Protein AF-A0A329YCT7-F1 (afdb_monomer_lite)

Sequence (219 aa):
MAATHRERHAALVQQQQDLADRRDALIAEHASALINGKAFDKQQQISDINHEIEALDLAITALDGQATKEENRARASLQADSLQRKIDEIVADEESYFEDVAQAEDLLLAFVEKLKGAHAKADRLRQVFAEVPGVTSNAMGLLPEFDNGNISARLSQKMGLLFSRIIARGSYGIFRWADEHDRDVDFAAEERQALAGITRHAVKLISERISALRAQAAA

Secondary structure (DSSP, 8-state):
-PPPHHHHHHHHHHHHHHHHHHHHHHHHHHHHHHHTT-----HHHHHHHHHHHHHHHHHHHHHHHHHHHHHHHHHHHHHHHHHHHHHHHHHHHHHHHHHHHHHHHHHHHHHHHHHHHHHHHHHHHHHHHHTSTT-TTTSGGGSPP-SHHHHHHHHHHHHHHHHTTT-SS-PPP--PPPPGGGS---HHHHHHHHHHHHHHHHHHHHHHHHHHHHHHHH-

Organism: Rhizobium tropici (NCBI:txid398)

Structure (mmCIF, N/CA/C/O backbone):
data_AF-A0A329YCT7-F1
#
_entry.id   AF-A0A329YCT7-F1
#
loop_
_atom_site.group_PDB
_atom_site.id
_atom_site.type_symbol
_atom_site.label_atom_id
_atom_site.label_alt_id
_atom_site.label_comp_id
_atom_site.label_asym_id
_atom_site.label_entity_id
_atom_site.label_seq_id
_atom_site.pdbx_PDB_ins_code
_atom_site.Cartn_x
_atom_site.Cartn_y
_atom_site.Cartn_z
_atom_site.occupancy
_atom_site.B_iso_or_equiv
_atom_site.auth_seq_id
_atom_site.auth_comp_id
_atom_site.auth_asym_id
_atom_site.auth_atom_id
_atom_site.pdbx_PDB_model_num
ATOM 1 N N . MET A 1 1 ? -33.245 -16.446 17.387 1.00 44.22 1 MET A N 1
ATOM 2 C CA . MET A 1 1 ? -32.469 -15.266 16.950 1.00 44.22 1 MET A CA 1
ATOM 3 C C . MET A 1 1 ? -31.843 -14.671 18.199 1.00 44.22 1 MET A C 1
ATOM 5 O O . MET A 1 1 ? -32.576 -14.455 19.153 1.00 44.22 1 MET A O 1
ATOM 9 N N . ALA A 1 2 ? -30.518 -14.542 18.261 1.00 49.53 2 ALA A N 1
ATOM 10 C CA . ALA A 1 2 ? -29.855 -13.963 19.430 1.00 49.53 2 ALA A CA 1
ATOM 11 C C . ALA A 1 2 ? -30.014 -12.436 19.392 1.00 49.53 2 ALA A C 1
ATOM 13 O O . ALA A 1 2 ? -29.760 -11.844 18.346 1.00 49.53 2 ALA A O 1
ATOM 14 N N . ALA A 1 3 ? -30.428 -11.823 20.504 1.00 63.09 3 ALA A N 1
ATOM 15 C CA . ALA A 1 3 ? -30.573 -10.372 20.617 1.00 63.09 3 ALA A CA 1
ATOM 16 C C . ALA A 1 3 ? -29.263 -9.658 20.238 1.00 63.09 3 ALA A C 1
ATOM 18 O O . ALA A 1 3 ? -28.174 -10.153 20.571 1.00 63.09 3 ALA A O 1
ATOM 19 N N . THR A 1 4 ? -29.356 -8.527 19.539 1.00 80.00 4 THR A N 1
ATOM 20 C CA . THR A 1 4 ? -28.190 -7.714 19.155 1.00 80.00 4 THR A CA 1
ATOM 21 C C . THR A 1 4 ? -27.487 -7.146 20.399 1.00 80.00 4 THR A C 1
ATOM 23 O O . THR A 1 4 ? -28.074 -7.088 21.478 1.00 80.00 4 THR A O 1
ATOM 26 N N . HIS A 1 5 ? -26.210 -6.749 20.296 1.00 80.94 5 HIS A N 1
ATOM 27 C CA . HIS A 1 5 ? -25.459 -6.192 21.442 1.00 80.94 5 HIS A CA 1
ATOM 28 C C . HIS A 1 5 ? -26.195 -5.006 22.089 1.00 80.94 5 HIS A C 1
ATOM 30 O O . HIS A 1 5 ? -26.379 -4.991 23.304 1.00 80.94 5 HIS A O 1
ATOM 36 N N . ARG A 1 6 ? -26.743 -4.100 21.266 1.00 80.44 6 ARG A N 1
ATOM 37 C CA . ARG A 1 6 ? -27.582 -2.979 21.720 1.00 80.44 6 ARG A CA 1
ATOM 38 C C . ARG A 1 6 ? -28.850 -3.425 22.440 1.00 80.44 6 ARG A C 1
ATOM 40 O O . ARG A 1 6 ? -29.200 -2.827 23.447 1.00 80.44 6 ARG A O 1
ATOM 47 N N . GLU A 1 7 ? -29.529 -4.457 21.946 1.00 85.50 7 GLU A N 1
ATOM 48 C CA . GLU A 1 7 ? -30.730 -4.994 22.601 1.00 85.50 7 GLU A CA 1
ATOM 49 C C . GLU A 1 7 ? -30.404 -5.607 23.967 1.00 85.50 7 GLU A C 1
ATOM 51 O O . GLU A 1 7 ? -31.167 -5.430 24.910 1.00 85.50 7 GLU A O 1
ATOM 56 N N . ARG A 1 8 ? -29.258 -6.289 24.100 1.00 86.88 8 ARG A N 1
ATOM 57 C CA . ARG A 1 8 ? -28.815 -6.846 25.389 1.00 86.88 8 ARG A CA 1
ATOM 58 C C . ARG A 1 8 ? -28.386 -5.761 26.369 1.00 86.88 8 ARG A C 1
ATOM 60 O O . ARG A 1 8 ? -28.744 -5.849 27.535 1.00 86.88 8 ARG A O 1
ATOM 67 N N . HIS A 1 9 ? -27.657 -4.746 25.906 1.00 89.50 9 HIS A N 1
ATOM 68 C CA . HIS A 1 9 ? -27.264 -3.603 26.735 1.00 89.50 9 HIS A CA 1
ATOM 69 C C . HIS A 1 9 ? -28.491 -2.840 27.242 1.00 89.50 9 HIS A C 1
ATOM 71 O O . HIS A 1 9 ? -28.646 -2.666 28.446 1.00 89.50 9 HIS A O 1
ATOM 77 N N . ALA A 1 10 ? -29.425 -2.512 26.345 1.00 89.75 10 ALA A N 1
ATOM 78 C CA . ALA A 1 10 ? -30.678 -1.855 26.706 1.00 89.75 10 ALA A CA 1
ATOM 79 C C . ALA A 1 10 ? -31.510 -2.690 27.694 1.00 89.75 10 ALA A C 1
ATOM 81 O O . ALA A 1 10 ? -32.075 -2.134 28.630 1.00 89.75 10 ALA A O 1
ATOM 82 N N . ALA A 1 11 ? -31.555 -4.016 27.526 1.00 91.50 11 ALA A N 1
ATOM 83 C CA . ALA A 1 11 ? -32.248 -4.900 28.460 1.00 91.50 11 ALA A CA 1
ATOM 84 C C . ALA A 1 11 ? -31.602 -4.914 29.858 1.00 91.50 11 ALA A C 1
ATOM 86 O O . ALA A 1 11 ? -32.325 -4.874 30.849 1.00 91.50 11 ALA A O 1
ATOM 87 N N . LEU A 1 12 ? -30.266 -4.936 29.951 1.00 91.69 12 LEU A N 1
ATOM 88 C CA . LEU A 1 12 ? -29.553 -4.896 31.236 1.00 91.69 12 LEU A CA 1
ATOM 89 C C . LEU A 1 12 ? -29.721 -3.546 31.946 1.00 91.69 12 LEU A C 1
ATOM 91 O O . LEU A 1 12 ? -29.952 -3.522 33.152 1.00 91.69 12 LEU A O 1
ATOM 95 N N . VAL A 1 13 ? -29.660 -2.437 31.202 1.00 92.12 13 VAL A N 1
ATOM 96 C CA . VAL A 1 13 ? -29.905 -1.088 31.739 1.00 92.12 13 VAL A CA 1
ATOM 97 C C . VAL A 1 13 ? -31.346 -0.953 32.230 1.00 92.12 13 VAL A C 1
ATOM 99 O O . VAL A 1 13 ? -31.571 -0.461 33.333 1.00 92.12 13 VAL A O 1
ATOM 102 N N . GLN A 1 14 ? -32.319 -1.451 31.460 1.00 93.94 14 GLN A N 1
ATOM 103 C CA . GLN A 1 14 ? -33.720 -1.445 31.878 1.00 93.94 14 GLN A CA 1
ATOM 104 C C . GLN A 1 14 ? -33.924 -2.276 33.151 1.00 93.94 14 GLN A C 1
ATOM 106 O O . GLN A 1 14 ? -34.562 -1.811 34.088 1.00 93.94 14 GLN A O 1
ATOM 111 N N . GLN A 1 15 ? -33.334 -3.472 33.223 1.00 93.25 15 GLN A N 1
ATOM 112 C CA . GLN A 1 15 ? -33.412 -4.324 34.410 1.00 93.25 15 GLN A CA 1
ATOM 113 C C . GLN A 1 15 ? -32.788 -3.651 35.643 1.00 93.25 15 GLN A C 1
ATOM 115 O O . GLN A 1 15 ? -33.316 -3.770 36.748 1.00 93.25 15 GLN A O 1
ATOM 120 N N . GLN A 1 16 ? -31.688 -2.919 35.463 1.00 93.50 16 GLN A N 1
ATOM 121 C CA . GLN A 1 16 ? -31.068 -2.140 36.529 1.00 93.50 16 GLN A CA 1
ATOM 122 C C . GLN A 1 16 ? -31.970 -0.991 37.000 1.00 93.50 16 GLN A C 1
ATOM 124 O O . GLN A 1 16 ? -32.099 -0.780 38.206 1.00 93.50 16 GLN A O 1
ATOM 129 N N . GLN A 1 17 ? -32.611 -0.270 36.075 1.00 94.06 17 GLN A N 1
ATOM 130 C CA . GLN A 1 17 ? -33.567 0.792 36.403 1.00 94.06 17 GLN A CA 1
ATOM 131 C C . GLN A 1 17 ? -34.782 0.252 37.157 1.00 94.06 17 GLN A C 1
ATOM 133 O O . GLN A 1 17 ? -35.122 0.791 38.207 1.00 94.06 17 GLN A O 1
ATOM 138 N N . ASP A 1 18 ? -35.358 -0.863 36.708 1.00 95.12 18 ASP A N 1
ATOM 139 C CA . ASP A 1 18 ? -36.493 -1.498 37.383 1.00 95.12 18 ASP A CA 1
ATOM 140 C C . ASP A 1 18 ? -36.133 -1.924 38.826 1.00 95.12 18 ASP A C 1
ATOM 142 O O . ASP A 1 18 ? -36.941 -1.788 39.752 1.00 95.12 18 ASP A O 1
ATOM 146 N N . LEU A 1 19 ? -34.907 -2.419 39.047 1.00 94.06 19 LEU A N 1
ATOM 147 C CA . LEU A 1 19 ? -34.397 -2.755 40.381 1.00 94.06 19 LEU A CA 1
ATOM 148 C C . LEU A 1 19 ? -34.130 -1.513 41.241 1.00 94.06 19 LEU A C 1
ATOM 150 O O . LEU A 1 19 ? -34.445 -1.524 42.433 1.00 94.06 19 LEU A O 1
ATOM 154 N N . ALA A 1 20 ? -33.593 -0.439 40.659 1.00 93.69 20 ALA A N 1
ATOM 155 C CA . ALA A 1 20 ? -33.362 0.822 41.359 1.00 93.69 20 ALA A CA 1
ATOM 156 C C . ALA A 1 20 ? -34.683 1.461 41.816 1.00 93.69 20 ALA A C 1
ATOM 158 O O . ALA A 1 20 ? -34.820 1.803 42.992 1.00 93.69 20 ALA A O 1
ATOM 159 N N . ASP A 1 21 ? -35.686 1.509 40.938 1.00 95.19 21 ASP A N 1
ATOM 160 C CA . ASP A 1 21 ? -37.028 2.001 41.258 1.00 95.19 21 ASP A CA 1
ATOM 161 C C . ASP A 1 21 ? -37.658 1.180 42.393 1.00 95.19 21 ASP A C 1
ATOM 163 O O . ASP A 1 21 ? -38.252 1.717 43.335 1.00 95.19 21 ASP A O 1
ATOM 167 N N . ARG A 1 22 ? -37.481 -0.147 42.356 1.00 94.12 22 ARG A N 1
ATOM 168 C CA . ARG A 1 22 ? -37.982 -1.050 43.398 1.00 94.12 22 ARG A CA 1
ATOM 169 C C . ARG A 1 22 ? -37.260 -0.881 44.734 1.00 94.12 22 ARG A C 1
ATOM 171 O O . ARG A 1 22 ? -37.907 -0.943 45.781 1.00 94.12 22 ARG A O 1
ATOM 178 N N . ARG A 1 23 ? -35.946 -0.649 44.719 1.00 94.88 23 ARG A N 1
ATOM 179 C CA . ARG A 1 23 ? -35.165 -0.313 45.916 1.00 94.88 23 ARG A CA 1
ATOM 180 C C . ARG A 1 23 ? -35.655 0.992 46.530 1.00 94.88 23 ARG A C 1
ATOM 182 O O . ARG A 1 23 ? -35.884 1.046 47.735 1.00 94.88 23 ARG A O 1
ATOM 189 N N . ASP A 1 24 ? -35.837 2.024 45.716 1.00 93.88 24 ASP A N 1
ATOM 190 C CA . ASP A 1 24 ? -36.232 3.351 46.184 1.00 93.88 24 ASP A CA 1
ATOM 191 C C . ASP A 1 24 ? -37.652 3.328 46.774 1.00 93.88 24 ASP A C 1
ATOM 193 O O . ASP A 1 24 ? -37.899 3.929 47.824 1.00 93.88 24 ASP A O 1
ATOM 197 N N . ALA A 1 25 ? -38.556 2.530 46.194 1.00 94.12 25 ALA A N 1
ATOM 198 C CA . ALA A 1 25 ? -39.863 2.245 46.784 1.00 94.12 25 ALA A CA 1
ATOM 199 C C . ALA A 1 25 ? -39.753 1.562 48.163 1.00 94.12 25 ALA A C 1
ATOM 201 O O . ALA A 1 25 ? -40.423 1.978 49.110 1.00 94.12 25 ALA A O 1
ATOM 202 N N . LEU A 1 26 ? -38.878 0.559 48.320 1.00 92.50 26 LEU A N 1
ATOM 203 C CA . LEU A 1 26 ? -38.645 -0.109 49.611 1.00 92.50 26 LEU A CA 1
ATOM 204 C C . LEU A 1 26 ? -38.008 0.821 50.655 1.00 92.50 26 LEU A C 1
ATOM 206 O O . LEU A 1 26 ? -38.347 0.741 51.836 1.00 92.50 26 LEU A O 1
ATOM 210 N N . ILE A 1 27 ? -37.120 1.726 50.239 1.00 91.44 27 ILE A N 1
ATOM 211 C CA . ILE A 1 27 ? -36.535 2.751 51.115 1.00 91.44 27 ILE A CA 1
ATOM 212 C C . ILE A 1 27 ? -37.621 3.726 51.591 1.00 91.44 27 ILE A C 1
ATOM 214 O O . ILE A 1 27 ? -37.666 4.065 52.777 1.00 91.44 27 ILE A O 1
ATOM 218 N N . ALA A 1 28 ? -38.529 4.141 50.704 1.00 92.00 28 ALA A N 1
ATOM 219 C CA . ALA A 1 28 ? -39.667 4.981 51.068 1.00 92.00 28 ALA A CA 1
ATOM 220 C C . ALA A 1 28 ? -40.633 4.261 52.031 1.00 92.00 28 ALA A C 1
ATOM 222 O O . ALA A 1 28 ? -41.089 4.863 53.009 1.00 92.00 28 ALA A O 1
ATOM 223 N N . GLU A 1 29 ? -40.902 2.966 51.814 1.00 91.38 29 GLU A N 1
ATOM 224 C CA . GLU A 1 29 ? -41.668 2.126 52.747 1.00 91.38 29 GLU A CA 1
ATOM 225 C C . GLU A 1 29 ? -40.995 2.047 54.125 1.00 91.38 29 GLU A C 1
ATOM 227 O O . GLU A 1 29 ? -41.665 2.225 55.145 1.00 91.38 29 GLU A O 1
ATOM 232 N N . HIS A 1 30 ? -39.675 1.841 54.172 1.00 90.81 30 HIS A N 1
ATOM 233 C CA . HIS A 1 30 ? -38.905 1.802 55.416 1.00 90.81 30 HIS A CA 1
ATOM 234 C C . HIS A 1 30 ? -38.976 3.132 56.179 1.00 90.81 30 HIS A C 1
ATOM 236 O O . HIS A 1 30 ? -39.251 3.146 57.380 1.00 90.81 30 HIS A O 1
ATOM 242 N N . ALA A 1 31 ? -38.806 4.261 55.482 1.00 90.19 31 ALA A N 1
ATOM 243 C CA . ALA A 1 31 ? -38.941 5.591 56.071 1.00 90.19 31 ALA A CA 1
ATOM 244 C C . ALA A 1 31 ? -40.353 5.824 56.641 1.00 90.19 31 ALA A C 1
ATOM 246 O O . ALA A 1 31 ? -40.504 6.334 57.752 1.00 90.19 31 ALA A O 1
ATOM 247 N N . SER A 1 32 ? -41.394 5.394 55.922 1.00 91.19 32 SER A N 1
ATOM 248 C CA . SER A 1 32 ? -42.778 5.476 56.401 1.00 91.19 32 SER A CA 1
ATOM 249 C C . SER A 1 32 ? -43.031 4.584 57.622 1.00 91.19 32 SER A C 1
ATOM 251 O O . SER A 1 32 ? -43.706 5.002 58.566 1.00 91.19 32 SER A O 1
ATOM 253 N N . ALA A 1 33 ? -42.477 3.368 57.648 1.00 88.62 33 ALA A N 1
ATOM 254 C CA . ALA A 1 33 ? -42.581 2.463 58.791 1.00 88.62 33 ALA A CA 1
ATOM 255 C C . ALA A 1 33 ? -41.932 3.064 60.048 1.00 88.62 33 ALA A C 1
ATOM 257 O O . ALA A 1 33 ? -42.552 3.048 61.113 1.00 88.62 33 ALA A O 1
ATOM 258 N N . LEU A 1 34 ? -40.753 3.684 59.903 1.00 88.69 34 LEU A N 1
ATOM 259 C CA . LEU A 1 34 ? -40.054 4.394 60.978 1.00 88.69 34 LEU A CA 1
ATOM 260 C C . LEU A 1 34 ? -40.876 5.561 61.542 1.00 88.69 34 LEU A C 1
ATOM 262 O O . LEU A 1 34 ? -41.034 5.658 62.757 1.00 88.69 34 LEU A O 1
ATOM 266 N N . ILE A 1 35 ? -41.446 6.410 60.678 1.00 90.94 35 ILE A N 1
ATOM 267 C CA . ILE A 1 35 ? -42.293 7.544 61.100 1.00 90.94 35 ILE A CA 1
ATOM 268 C C . ILE A 1 35 ? -43.528 7.054 61.869 1.00 90.94 35 ILE A C 1
ATOM 270 O O . ILE A 1 35 ? -43.930 7.659 62.860 1.00 90.94 35 ILE A O 1
ATOM 274 N N . ASN A 1 36 ? -44.120 5.940 61.432 1.00 88.75 36 ASN A N 1
ATOM 275 C CA . ASN A 1 36 ? -45.330 5.372 62.025 1.00 88.75 36 ASN A CA 1
ATOM 276 C C . ASN A 1 36 ? -45.062 4.435 63.222 1.00 88.75 36 ASN A C 1
ATOM 278 O O . ASN A 1 36 ? -46.008 3.836 63.737 1.00 88.75 36 ASN A O 1
ATOM 282 N N . GLY A 1 37 ? -43.802 4.262 63.644 1.00 84.31 37 GLY A N 1
ATOM 283 C CA . GLY A 1 37 ? -43.417 3.378 64.753 1.00 84.31 37 GLY A CA 1
ATOM 284 C C . GLY A 1 37 ? -43.660 1.885 64.493 1.00 84.31 37 GLY A C 1
ATOM 285 O O . GLY A 1 37 ? -43.849 1.119 65.437 1.00 84.31 37 GLY A O 1
ATOM 286 N N . LYS A 1 38 ? -43.700 1.463 63.224 1.00 89.50 38 LYS A N 1
ATOM 287 C CA . LYS A 1 38 ? -43.909 0.066 62.813 1.00 89.50 38 LYS A CA 1
ATOM 288 C C . LYS A 1 38 ? -42.574 -0.618 62.512 1.00 89.50 38 LYS A C 1
ATOM 290 O O . LYS A 1 38 ? -41.636 0.017 62.042 1.00 89.50 38 LYS A O 1
ATOM 295 N N . ALA A 1 39 ? -42.505 -1.928 62.748 1.00 83.31 39 ALA A N 1
ATOM 296 C CA . ALA A 1 39 ? -41.3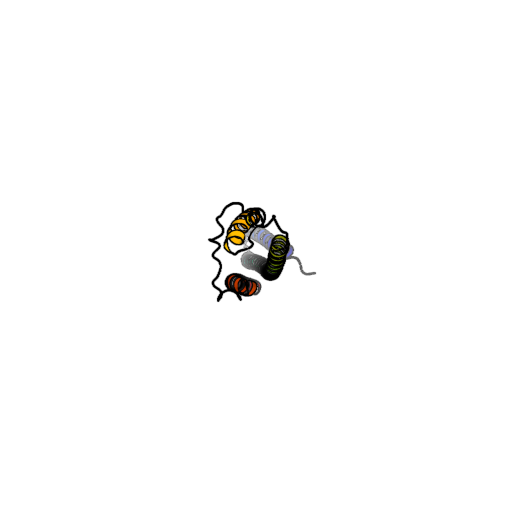61 -2.741 62.339 1.00 83.31 39 ALA A CA 1
ATOM 297 C C . ALA A 1 39 ? -41.304 -2.880 60.805 1.00 83.31 39 ALA A C 1
ATOM 299 O O . ALA A 1 39 ? -42.345 -2.966 60.153 1.00 83.31 39 ALA A O 1
ATOM 300 N N . PHE A 1 40 ? -40.092 -2.924 60.249 1.00 91.25 40 PHE A N 1
ATOM 301 C CA . PHE A 1 40 ? -39.826 -3.146 58.827 1.00 91.25 40 PHE A CA 1
ATOM 302 C C . PHE A 1 40 ? -39.048 -4.453 58.651 1.00 91.25 40 PHE A C 1
ATOM 304 O O . PHE A 1 40 ? -37.969 -4.615 59.216 1.00 91.25 40 PHE A O 1
ATOM 311 N N . ASP A 1 41 ? -39.601 -5.393 57.889 1.00 89.06 41 ASP A N 1
ATOM 312 C CA . ASP A 1 41 ? -39.103 -6.767 57.732 1.00 89.06 41 ASP A CA 1
ATOM 313 C C . ASP A 1 41 ? -38.426 -7.029 56.373 1.00 89.06 41 ASP A C 1
ATOM 315 O O . ASP A 1 41 ? -37.813 -8.076 56.174 1.00 89.06 41 ASP A O 1
ATOM 319 N N . LYS A 1 42 ? -38.465 -6.063 55.447 1.00 91.00 42 LYS A N 1
ATOM 320 C CA . LYS A 1 42 ? -37.910 -6.194 54.086 1.00 91.00 42 LYS A CA 1
ATOM 321 C C . LYS A 1 42 ? -36.475 -5.677 53.937 1.00 91.00 42 LYS A C 1
ATOM 323 O O . LYS A 1 42 ? -36.006 -5.497 52.816 1.00 91.00 42 LYS A O 1
ATOM 328 N N . GLN A 1 43 ? -35.746 -5.458 55.033 1.00 89.31 43 GLN A N 1
ATOM 329 C CA . GLN A 1 43 ? -34.367 -4.948 54.983 1.00 89.31 43 GLN A CA 1
ATOM 330 C C . GLN A 1 43 ? -33.438 -5.849 54.152 1.00 89.31 43 GLN A C 1
ATOM 332 O O . GLN A 1 43 ? -32.605 -5.346 53.400 1.00 89.31 43 GLN A O 1
ATOM 337 N N . GLN A 1 44 ? -33.627 -7.170 54.233 1.00 91.50 44 GLN A N 1
ATOM 338 C CA . GLN A 1 44 ? -32.868 -8.124 53.425 1.00 91.50 44 GLN A CA 1
ATOM 339 C C . GLN A 1 44 ? -33.113 -7.925 51.922 1.00 91.50 44 GLN A C 1
ATOM 341 O O . GLN A 1 44 ? -32.164 -7.951 51.153 1.00 91.50 44 GLN A O 1
ATOM 346 N N . GLN A 1 45 ? -34.349 -7.612 51.511 1.00 91.62 45 GLN A N 1
ATOM 347 C CA . GLN A 1 45 ? -34.683 -7.375 50.101 1.00 91.62 45 GLN A CA 1
ATOM 348 C C . GLN A 1 45 ? -33.946 -6.151 49.539 1.00 91.62 45 GLN A C 1
ATOM 350 O O . GLN A 1 45 ? -33.514 -6.180 48.394 1.00 91.62 45 GLN A O 1
ATOM 355 N N . ILE A 1 46 ? -33.757 -5.092 50.339 1.00 89.75 46 ILE A N 1
ATOM 356 C CA . ILE A 1 46 ? -32.951 -3.925 49.934 1.00 89.75 46 ILE A CA 1
ATOM 357 C C . ILE A 1 46 ? -31.488 -4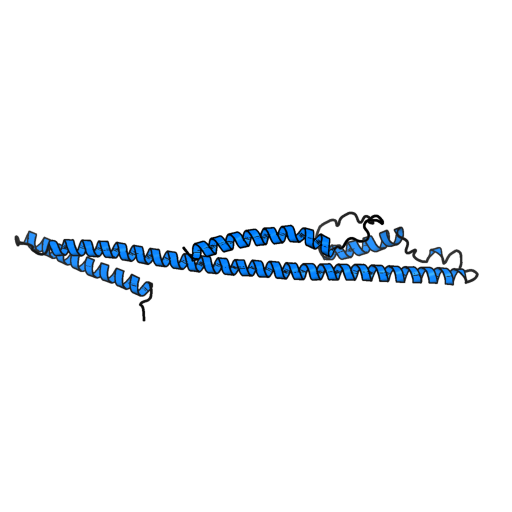.337 49.715 1.00 89.75 46 ILE A C 1
ATOM 359 O O . ILE A 1 46 ? -30.871 -3.914 48.739 1.00 89.75 46 ILE A O 1
ATOM 363 N N . SER A 1 47 ? -30.938 -5.166 50.608 1.00 91.88 47 SER A N 1
ATOM 364 C CA . SER A 1 47 ? -29.568 -5.679 50.480 1.00 91.88 47 SER A CA 1
ATOM 365 C C . SER A 1 47 ? -29.395 -6.556 49.239 1.00 91.88 47 SER A C 1
ATOM 367 O O . SER A 1 47 ? -28.425 -6.382 48.507 1.00 91.88 47 SER A O 1
ATOM 369 N N . ASP A 1 48 ? -30.339 -7.462 48.984 1.00 93.25 48 ASP A N 1
ATOM 370 C CA . ASP A 1 48 ? -30.308 -8.365 47.832 1.00 93.25 48 ASP A CA 1
ATOM 371 C C . ASP A 1 48 ? -30.400 -7.576 46.513 1.00 93.25 48 ASP A C 1
ATOM 373 O O . ASP A 1 48 ? -29.616 -7.815 45.597 1.00 93.25 48 ASP A O 1
ATOM 377 N N . ILE A 1 49 ? -31.278 -6.564 46.447 1.00 93.69 49 ILE A N 1
ATOM 378 C CA . ILE A 1 49 ? -31.395 -5.677 45.278 1.00 93.69 49 ILE A CA 1
ATOM 379 C C . ILE A 1 49 ? -30.102 -4.885 45.047 1.00 93.69 49 ILE A C 1
ATOM 381 O O . ILE A 1 49 ? -29.679 -4.735 43.904 1.00 93.69 49 ILE A O 1
ATOM 385 N N . ASN A 1 50 ? -29.447 -4.389 46.102 1.00 92.19 50 ASN A N 1
ATOM 386 C CA . ASN A 1 50 ? -28.167 -3.692 45.945 1.00 92.19 50 ASN A CA 1
ATOM 387 C C . ASN A 1 50 ? -27.094 -4.610 45.342 1.00 92.19 50 ASN A C 1
ATOM 389 O O . ASN A 1 50 ? -26.389 -4.189 44.429 1.00 92.19 50 ASN A O 1
ATOM 393 N N . HIS A 1 51 ? -27.009 -5.865 45.790 1.00 94.50 51 HIS A N 1
ATOM 394 C CA . HIS A 1 51 ? -26.084 -6.835 45.202 1.00 94.50 51 HIS A CA 1
ATOM 395 C C . HIS A 1 51 ? -26.430 -7.183 43.749 1.00 94.50 51 HIS A C 1
ATOM 397 O O . HIS A 1 51 ? -25.525 -7.344 42.931 1.00 94.50 51 HIS A O 1
ATOM 403 N N . GLU A 1 52 ? -27.714 -7.273 43.395 1.00 93.88 52 GLU A N 1
ATOM 404 C CA . GLU A 1 52 ? -28.124 -7.465 41.999 1.00 93.88 52 GLU A CA 1
ATOM 405 C C . GLU A 1 52 ? -27.775 -6.260 41.118 1.00 93.88 52 GLU A C 1
ATOM 407 O O . GLU A 1 52 ? -27.294 -6.451 40.002 1.00 93.88 52 GLU A O 1
ATOM 412 N N . ILE A 1 53 ? -27.951 -5.029 41.611 1.00 92.75 53 ILE A N 1
ATOM 413 C CA . ILE A 1 53 ? -27.545 -3.810 40.895 1.00 92.75 53 ILE A CA 1
ATOM 414 C C . ILE A 1 53 ? -26.027 -3.802 40.668 1.00 92.75 53 ILE A C 1
ATOM 416 O O . ILE A 1 53 ? -25.594 -3.575 39.541 1.00 92.75 53 ILE A O 1
ATOM 420 N N . GLU A 1 54 ? -25.226 -4.122 41.690 1.00 93.06 54 GLU A N 1
ATOM 421 C CA . GLU A 1 54 ? -23.762 -4.234 41.566 1.00 93.06 54 GLU A CA 1
ATOM 422 C C . GLU A 1 54 ? -23.352 -5.311 40.546 1.00 93.06 54 GLU A C 1
ATOM 424 O O . GLU A 1 54 ? -22.440 -5.111 39.739 1.00 93.06 54 GLU A O 1
ATOM 429 N N . ALA A 1 55 ? -24.035 -6.459 40.545 1.00 93.44 55 ALA A N 1
ATOM 430 C CA . ALA A 1 55 ? -23.791 -7.519 39.572 1.00 93.44 55 ALA A CA 1
ATOM 431 C C . ALA A 1 55 ? -24.153 -7.082 38.141 1.00 93.44 55 ALA A C 1
ATOM 433 O O . ALA A 1 55 ? -23.428 -7.409 37.196 1.00 93.44 55 ALA A O 1
ATOM 434 N N . LEU A 1 56 ? -25.242 -6.325 37.972 1.00 92.62 56 LEU A N 1
ATOM 435 C CA . LEU A 1 56 ? -25.643 -5.757 36.684 1.00 92.62 56 LEU A CA 1
ATOM 436 C C . LEU A 1 56 ? -24.659 -4.693 36.194 1.00 92.62 56 LEU A C 1
ATOM 438 O O . LEU A 1 56 ? -24.313 -4.717 35.016 1.00 92.62 56 LEU A O 1
ATOM 442 N N . ASP A 1 57 ? -24.134 -3.832 37.069 1.00 92.25 57 ASP A N 1
ATOM 443 C CA . ASP A 1 57 ? -23.090 -2.858 36.717 1.00 92.25 57 ASP A CA 1
ATOM 444 C C . ASP A 1 57 ? -21.839 -3.544 36.153 1.00 92.25 57 ASP A C 1
ATOM 446 O O . ASP A 1 57 ? -21.295 -3.148 35.113 1.00 92.25 57 ASP A O 1
ATOM 450 N N . LEU A 1 58 ? -21.399 -4.624 36.807 1.00 92.69 58 LEU A N 1
ATOM 451 C CA . LEU A 1 58 ? -20.277 -5.435 36.336 1.00 92.69 58 LEU A CA 1
ATOM 452 C C . LEU A 1 58 ? -20.589 -6.104 34.991 1.00 92.69 58 LEU A C 1
ATOM 454 O O . LEU A 1 58 ? -19.728 -6.131 34.109 1.00 92.69 58 LEU A O 1
ATOM 458 N N . ALA A 1 59 ? -21.809 -6.616 34.811 1.00 90.31 59 ALA A N 1
ATOM 459 C CA . ALA A 1 59 ? -22.238 -7.246 33.566 1.00 90.31 59 ALA A CA 1
ATOM 460 C C . ALA A 1 59 ? -22.310 -6.247 32.400 1.00 90.31 59 ALA A C 1
ATOM 462 O O . ALA A 1 59 ? -21.826 -6.556 31.311 1.00 90.31 59 ALA A O 1
ATOM 463 N N . ILE A 1 60 ? -22.851 -5.046 32.627 1.00 89.88 60 ILE A N 1
ATOM 464 C CA . ILE A 1 60 ? -22.907 -3.956 31.642 1.00 89.88 60 ILE A CA 1
ATOM 465 C C . ILE A 1 60 ? -21.485 -3.539 31.253 1.00 89.88 60 ILE A C 1
ATOM 467 O O . ILE A 1 60 ? -21.145 -3.532 30.070 1.00 89.88 60 ILE A O 1
ATOM 471 N N . THR A 1 61 ? -20.615 -3.303 32.240 1.00 91.12 61 THR A N 1
ATOM 472 C CA . THR A 1 61 ? -19.210 -2.934 32.002 1.00 91.12 61 THR A CA 1
ATOM 473 C C . THR A 1 61 ? -18.463 -4.011 31.211 1.00 91.12 61 THR A C 1
ATOM 475 O O . THR A 1 61 ? -17.710 -3.709 30.281 1.00 91.12 61 THR A O 1
ATOM 478 N N . ALA A 1 62 ? -18.672 -5.286 31.549 1.00 88.50 62 ALA A N 1
ATOM 479 C CA . ALA A 1 62 ? -18.068 -6.403 30.831 1.00 88.50 62 ALA A CA 1
ATOM 480 C C . ALA A 1 62 ? -18.579 -6.499 29.384 1.00 88.50 62 ALA A C 1
ATOM 482 O O . ALA A 1 62 ? -17.786 -6.730 28.467 1.00 88.50 62 ALA A O 1
ATOM 483 N N . LEU A 1 63 ? -19.881 -6.285 29.171 1.00 89.69 63 LEU A N 1
ATOM 484 C CA . LEU A 1 63 ? -20.517 -6.318 27.856 1.00 89.69 63 LEU A CA 1
ATOM 485 C C . LEU A 1 63 ? -20.015 -5.182 26.947 1.00 89.69 63 LEU A C 1
ATOM 487 O O . LEU A 1 63 ? -19.730 -5.418 25.769 1.00 89.69 63 LEU A O 1
ATOM 491 N N . ASP A 1 64 ? -19.853 -3.973 27.484 1.00 87.19 64 ASP A N 1
ATOM 492 C CA . ASP A 1 64 ? -19.291 -2.825 26.759 1.00 87.19 64 ASP A CA 1
ATOM 493 C C . ASP A 1 64 ? -17.800 -3.016 26.452 1.00 87.19 64 ASP A C 1
ATOM 495 O O . ASP A 1 64 ? -17.330 -2.747 25.338 1.00 87.19 64 ASP A O 1
ATOM 499 N N . GLY A 1 65 ? -17.053 -3.574 27.408 1.00 87.19 65 GLY A N 1
ATOM 500 C CA . GLY A 1 65 ? -15.660 -3.962 27.209 1.00 87.19 65 GLY A CA 1
ATOM 501 C C . GLY A 1 65 ? -15.493 -5.016 26.108 1.00 87.19 65 GLY A C 1
ATOM 502 O O . GLY A 1 65 ? -14.546 -4.941 25.321 1.00 87.19 65 GLY A O 1
ATOM 503 N N . GLN A 1 66 ? -16.414 -5.978 26.010 1.00 87.12 66 GLN A N 1
ATOM 504 C CA . GLN A 1 66 ? -16.396 -6.994 24.958 1.00 87.12 66 GLN A CA 1
ATOM 505 C C . GLN A 1 66 ? -16.708 -6.401 23.576 1.00 87.12 66 GLN A C 1
ATOM 507 O O . GLN A 1 66 ? -15.977 -6.696 22.631 1.00 87.12 66 GLN A O 1
ATOM 512 N N . ALA A 1 67 ? -17.710 -5.523 23.457 1.00 84.75 67 ALA A N 1
ATOM 513 C CA . ALA A 1 67 ? -18.002 -4.845 22.188 1.00 84.75 67 ALA A CA 1
ATOM 514 C C . ALA A 1 67 ? -16.828 -3.999 21.702 1.00 84.75 67 ALA A C 1
ATOM 516 O O . ALA A 1 67 ? -16.442 -4.085 20.538 1.00 84.75 67 ALA A O 1
ATOM 517 N N . THR A 1 68 ? -16.206 -3.239 22.604 1.00 87.50 68 THR A N 1
ATOM 518 C CA . THR A 1 68 ? -15.031 -2.423 22.270 1.00 87.50 68 THR A CA 1
ATOM 519 C C . THR A 1 68 ? -13.877 -3.299 21.768 1.00 87.50 68 THR A C 1
ATOM 521 O O . THR A 1 68 ? -13.176 -2.943 20.819 1.00 87.50 68 THR A O 1
ATOM 524 N N . LYS A 1 69 ? -13.669 -4.477 22.373 1.00 87.69 69 LYS A N 1
ATOM 525 C CA . LYS A 1 69 ? -12.668 -5.447 21.901 1.00 87.69 69 LYS A CA 1
ATOM 526 C C . LYS A 1 69 ? -13.014 -6.000 20.521 1.00 87.69 69 LYS A C 1
ATOM 528 O O . LYS A 1 69 ? -12.138 -6.032 19.664 1.00 87.69 69 LYS A O 1
ATOM 533 N N . GLU A 1 70 ? -14.260 -6.401 20.285 1.00 87.50 70 GLU A N 1
ATOM 534 C CA . GLU A 1 70 ? -14.707 -6.908 18.980 1.00 87.50 70 GLU A CA 1
ATOM 535 C C . GLU A 1 70 ? -14.579 -5.852 17.872 1.00 87.50 70 GLU A C 1
ATOM 537 O O . GLU A 1 70 ? -14.068 -6.161 16.794 1.00 87.50 70 GLU A O 1
ATOM 542 N N . GLU A 1 71 ? -14.936 -4.595 18.145 1.00 87.62 71 GLU A N 1
ATOM 543 C CA . GLU A 1 71 ? -14.752 -3.485 17.203 1.00 87.62 71 GLU A CA 1
ATOM 544 C C . GLU A 1 71 ? -13.268 -3.257 16.884 1.00 87.62 71 GLU A C 1
ATOM 546 O O . GLU A 1 71 ? -12.882 -3.143 15.717 1.00 87.62 71 GLU A O 1
ATOM 551 N N . ASN A 1 72 ? -12.409 -3.261 17.907 1.00 88.06 72 ASN A N 1
ATOM 552 C CA . ASN A 1 72 ? -10.966 -3.125 17.722 1.00 88.06 72 ASN A CA 1
ATOM 553 C C . ASN A 1 72 ? -10.373 -4.279 16.903 1.00 88.06 72 ASN A C 1
ATOM 555 O O . ASN A 1 72 ? -9.529 -4.032 16.037 1.00 88.06 72 ASN A O 1
ATOM 559 N N . ARG A 1 73 ? -10.831 -5.520 17.117 1.00 90.56 73 ARG A N 1
ATOM 560 C CA . ARG A 1 73 ? -10.418 -6.681 16.312 1.00 90.56 73 ARG A CA 1
ATOM 561 C C . ARG A 1 73 ? -10.844 -6.534 14.856 1.00 90.56 73 ARG A C 1
ATOM 563 O O . ARG A 1 73 ? -10.023 -6.723 13.959 1.00 90.56 73 ARG A O 1
ATOM 570 N N . ALA A 1 74 ? -12.097 -6.147 14.615 1.00 89.56 74 ALA A N 1
ATOM 571 C CA . ALA A 1 74 ? -12.616 -5.932 13.267 1.00 89.56 74 ALA A CA 1
ATOM 572 C C . ALA A 1 74 ? -11.833 -4.829 12.538 1.00 89.56 74 ALA A C 1
ATOM 574 O O . ALA A 1 74 ? -11.409 -5.011 11.395 1.00 89.56 74 ALA A O 1
ATOM 575 N N . ARG A 1 75 ? -11.558 -3.710 13.219 1.00 90.69 75 ARG A N 1
ATOM 576 C CA . ARG A 1 75 ? -10.751 -2.614 12.672 1.00 90.69 75 ARG A CA 1
ATOM 577 C C . ARG A 1 75 ? -9.322 -3.053 12.355 1.00 90.69 75 ARG A C 1
ATOM 579 O O . ARG A 1 75 ? -8.815 -2.705 11.291 1.00 90.69 75 ARG A O 1
ATOM 586 N N . ALA A 1 76 ? -8.684 -3.815 13.244 1.00 90.38 76 ALA A N 1
ATOM 587 C CA . ALA A 1 76 ? -7.338 -4.338 13.022 1.00 90.38 76 ALA A CA 1
ATOM 588 C C . ALA A 1 76 ? -7.292 -5.296 11.818 1.00 90.38 76 ALA A C 1
ATOM 590 O O . ALA A 1 76 ? -6.389 -5.182 10.989 1.00 90.38 76 ALA A O 1
ATOM 591 N N . SER A 1 77 ? -8.299 -6.165 11.663 1.00 91.75 77 SER A N 1
ATOM 592 C CA . SER A 1 77 ? -8.426 -7.051 10.498 1.00 91.75 77 SER A CA 1
ATOM 593 C C . SER A 1 77 ? -8.558 -6.261 9.194 1.00 91.75 77 SER A C 1
ATOM 595 O O . SER A 1 77 ? -7.804 -6.495 8.255 1.00 91.75 77 SER A O 1
ATOM 597 N N . LEU A 1 78 ? -9.446 -5.261 9.150 1.00 93.81 78 LEU A N 1
ATOM 598 C CA . LEU A 1 78 ? -9.629 -4.419 7.961 1.00 93.81 78 LEU A CA 1
ATOM 599 C C . LEU A 1 78 ? -8.359 -3.641 7.592 1.00 93.81 78 LEU A C 1
ATOM 601 O O . LEU A 1 78 ? -8.041 -3.485 6.413 1.00 93.81 78 LEU A O 1
ATOM 605 N N . GLN A 1 79 ? -7.615 -3.155 8.590 1.00 93.56 79 GLN A N 1
ATOM 606 C CA . GLN A 1 79 ? -6.330 -2.496 8.357 1.00 93.56 79 GLN A CA 1
ATOM 607 C C . GLN A 1 79 ? -5.284 -3.465 7.800 1.00 93.56 79 GLN A C 1
ATOM 609 O O . GLN A 1 79 ? -4.551 -3.093 6.885 1.00 93.56 79 GLN A O 1
ATOM 614 N N . ALA A 1 80 ? -5.226 -4.696 8.312 1.00 92.25 80 ALA A N 1
ATOM 615 C CA . ALA A 1 80 ? -4.330 -5.725 7.796 1.00 92.25 80 ALA A CA 1
ATOM 616 C C . ALA A 1 80 ? -4.644 -6.058 6.328 1.00 92.25 80 ALA A C 1
ATOM 618 O O . ALA A 1 80 ? -3.730 -6.100 5.507 1.00 92.25 80 ALA A O 1
ATOM 619 N N . ASP A 1 81 ? -5.923 -6.210 5.981 1.00 92.75 81 ASP A N 1
ATOM 620 C CA . ASP A 1 81 ? -6.353 -6.491 4.606 1.00 92.75 81 ASP A CA 1
ATOM 621 C C . ASP A 1 81 ? -6.055 -5.321 3.662 1.00 92.75 81 ASP A C 1
ATOM 623 O O . ASP A 1 81 ? -5.594 -5.515 2.538 1.00 92.75 81 ASP A O 1
ATOM 627 N N . SER A 1 82 ? -6.264 -4.084 4.124 1.00 94.81 82 SER A N 1
ATOM 628 C CA . SER A 1 82 ? -5.904 -2.894 3.351 1.00 94.81 82 SER A CA 1
ATOM 629 C C . SER A 1 82 ? -4.400 -2.811 3.090 1.00 94.81 82 SER A C 1
ATOM 631 O O . SER A 1 82 ? -4.006 -2.408 2.000 1.00 94.81 82 SER A O 1
ATOM 633 N N . LEU A 1 83 ? -3.562 -3.156 4.071 1.00 93.19 83 LEU A N 1
ATOM 634 C CA . LEU A 1 83 ? -2.109 -3.173 3.902 1.00 93.19 83 LEU A CA 1
ATOM 635 C C . LEU A 1 83 ? -1.654 -4.314 2.990 1.00 93.19 83 LEU A C 1
ATOM 637 O O . LEU A 1 83 ? -0.713 -4.126 2.227 1.00 93.19 83 LEU A O 1
ATOM 641 N N . GLN A 1 84 ? -2.339 -5.461 3.017 1.00 94.06 84 GLN A N 1
ATOM 642 C CA . GLN A 1 84 ? -2.062 -6.555 2.088 1.00 94.06 84 GLN A CA 1
ATOM 643 C C . GLN A 1 84 ? -2.279 -6.112 0.638 1.00 94.06 84 GLN A C 1
ATOM 645 O O . GLN A 1 84 ? -1.390 -6.295 -0.183 1.00 94.06 84 GLN A O 1
ATOM 650 N N . ARG A 1 85 ? -3.388 -5.417 0.348 1.00 94.56 85 ARG A N 1
ATOM 651 C CA . ARG A 1 85 ? -3.623 -4.851 -0.993 1.00 94.56 85 ARG A CA 1
ATOM 652 C C . ARG A 1 85 ? -2.528 -3.875 -1.421 1.00 94.56 85 ARG A C 1
ATOM 654 O O . ARG A 1 85 ? -2.197 -3.825 -2.594 1.00 94.56 85 ARG A O 1
ATOM 661 N N . LYS A 1 86 ? -1.945 -3.117 -0.483 1.00 92.81 86 LYS A N 1
ATOM 662 C CA . LYS A 1 86 ? -0.804 -2.236 -0.782 1.00 92.81 86 LYS A CA 1
ATOM 663 C C . LYS A 1 86 ? 0.465 -3.001 -1.130 1.00 92.81 86 LYS A C 1
ATOM 665 O O . LYS A 1 86 ? 1.214 -2.526 -1.971 1.00 92.81 86 LYS A O 1
ATOM 670 N N . ILE A 1 87 ? 0.704 -4.164 -0.523 1.00 92.50 87 ILE A N 1
ATOM 671 C CA . ILE A 1 87 ? 1.792 -5.047 -0.963 1.00 92.50 87 ILE A CA 1
ATOM 672 C C . ILE A 1 87 ? 1.522 -5.515 -2.393 1.00 92.50 87 ILE A C 1
ATOM 674 O O . ILE A 1 87 ? 2.417 -5.422 -3.224 1.00 92.50 87 ILE A O 1
ATOM 678 N N . ASP A 1 88 ? 0.301 -5.961 -2.684 1.00 91.56 88 ASP A N 1
ATOM 679 C CA . ASP A 1 88 ? -0.052 -6.465 -4.014 1.00 91.56 88 ASP A CA 1
ATOM 680 C C . ASP A 1 88 ? 0.089 -5.368 -5.092 1.00 91.56 88 ASP A C 1
ATOM 682 O O . ASP A 1 88 ? 0.646 -5.625 -6.156 1.00 91.56 88 ASP A O 1
ATOM 686 N N . GLU A 1 89 ? -0.334 -4.130 -4.794 1.00 91.88 89 GLU A N 1
ATOM 687 C CA . GLU A 1 89 ? -0.112 -2.949 -5.649 1.00 91.88 89 GLU A CA 1
ATOM 688 C C . GLU A 1 89 ? 1.384 -2.687 -5.882 1.00 91.88 89 GLU A C 1
ATOM 690 O O . GLU A 1 89 ? 1.799 -2.523 -7.022 1.00 91.88 89 GLU A O 1
ATOM 695 N N . ILE A 1 90 ? 2.206 -2.700 -4.824 1.00 89.56 90 ILE A N 1
ATOM 696 C CA . ILE A 1 90 ? 3.657 -2.482 -4.940 1.00 89.56 90 ILE A CA 1
ATOM 697 C C . ILE A 1 90 ? 4.302 -3.526 -5.853 1.00 89.56 90 ILE A C 1
ATOM 699 O O . ILE A 1 90 ? 5.138 -3.165 -6.674 1.00 89.56 90 ILE A O 1
ATOM 703 N N . VAL A 1 91 ? 3.938 -4.803 -5.709 1.00 89.19 91 VAL A N 1
ATOM 704 C CA . VAL A 1 91 ? 4.503 -5.877 -6.539 1.00 89.19 91 VAL A CA 1
ATOM 705 C C . VAL A 1 91 ? 4.078 -5.721 -8.000 1.00 89.19 91 VAL A C 1
ATOM 707 O O . VAL A 1 91 ? 4.911 -5.878 -8.887 1.00 89.19 91 VAL A O 1
ATOM 710 N N . ALA A 1 92 ? 2.812 -5.381 -8.253 1.00 89.38 92 ALA A N 1
ATOM 711 C CA . ALA A 1 92 ? 2.314 -5.168 -9.610 1.00 89.38 92 ALA A CA 1
ATOM 712 C C . ALA A 1 92 ? 2.974 -3.956 -10.290 1.00 89.38 92 ALA A C 1
ATOM 714 O O . ALA A 1 92 ? 3.396 -4.046 -11.442 1.00 89.38 92 ALA A O 1
ATOM 715 N N . ASP A 1 93 ? 3.106 -2.838 -9.572 1.00 88.12 93 ASP A N 1
ATOM 716 C CA . ASP A 1 93 ? 3.761 -1.634 -10.087 1.00 88.12 93 ASP A CA 1
ATOM 717 C C . ASP A 1 93 ? 5.268 -1.860 -10.296 1.00 88.12 93 ASP A C 1
ATOM 719 O O . ASP A 1 93 ? 5.836 -1.350 -11.259 1.00 88.12 93 ASP A O 1
ATOM 723 N N . GLU A 1 94 ? 5.921 -2.644 -9.430 1.00 86.38 94 GLU A N 1
ATOM 724 C CA . GLU A 1 94 ? 7.325 -3.046 -9.588 1.00 86.38 94 GLU A CA 1
ATOM 725 C C . GLU A 1 94 ? 7.526 -3.894 -10.854 1.00 86.38 94 GLU A C 1
ATOM 727 O O . GLU A 1 94 ? 8.457 -3.646 -11.621 1.00 86.38 94 GLU A O 1
ATOM 732 N N . GLU A 1 95 ? 6.643 -4.862 -11.106 1.00 87.44 95 GLU A N 1
ATOM 733 C CA . GLU A 1 95 ? 6.679 -5.681 -12.321 1.00 87.44 95 GLU A CA 1
ATOM 734 C C . GLU A 1 95 ? 6.474 -4.825 -13.577 1.00 87.44 95 GLU A C 1
ATOM 736 O O . GLU A 1 95 ? 7.318 -4.852 -14.474 1.00 87.44 95 GLU A O 1
ATOM 741 N N . SER A 1 96 ? 5.430 -3.990 -13.596 1.00 88.12 96 SER A N 1
ATOM 742 C CA . SER A 1 96 ? 5.152 -3.075 -14.710 1.00 88.12 96 SER A CA 1
ATOM 743 C C . SER A 1 96 ? 6.307 -2.106 -14.963 1.00 88.12 96 SER A C 1
ATOM 745 O O . SER A 1 96 ? 6.654 -1.841 -16.112 1.00 88.12 96 SER A O 1
ATOM 747 N N . TYR A 1 97 ? 6.927 -1.584 -13.904 1.00 86.06 97 TYR A N 1
ATOM 748 C CA . TYR A 1 97 ? 8.088 -0.711 -14.022 1.00 86.06 97 TYR A CA 1
ATOM 749 C C . TYR A 1 97 ? 9.262 -1.428 -14.705 1.00 86.06 97 TYR A C 1
ATOM 751 O O . TYR A 1 97 ? 9.885 -0.872 -15.609 1.00 86.06 97 TYR A O 1
ATOM 759 N N . PHE A 1 98 ? 9.564 -2.671 -14.313 1.00 85.56 98 PHE A N 1
ATOM 760 C CA . PHE A 1 98 ? 10.652 -3.427 -14.937 1.00 85.56 98 PHE A CA 1
ATOM 761 C C . PHE A 1 98 ? 10.352 -3.826 -16.382 1.00 85.56 98 PHE A C 1
ATOM 763 O O . PHE A 1 98 ? 11.280 -3.884 -17.189 1.00 85.56 98 PHE A O 1
ATOM 770 N N . GLU A 1 99 ? 9.088 -4.077 -16.725 1.00 88.44 99 GLU A N 1
ATOM 771 C CA . GLU A 1 99 ? 8.674 -4.272 -18.116 1.00 88.44 99 GLU A CA 1
ATOM 772 C C . GLU A 1 99 ? 8.929 -3.016 -18.958 1.00 88.44 99 GLU A C 1
ATOM 774 O O . GLU A 1 99 ? 9.506 -3.116 -20.043 1.00 88.44 99 GLU A O 1
ATOM 779 N N . ASP A 1 100 ? 8.573 -1.834 -18.449 1.00 85.12 100 ASP A N 1
ATOM 780 C CA . ASP A 1 100 ? 8.821 -0.562 -19.135 1.00 85.12 100 ASP A CA 1
ATOM 781 C C . ASP A 1 100 ? 10.324 -0.281 -19.305 1.00 85.12 100 ASP A C 1
ATOM 783 O O . ASP A 1 100 ? 10.758 0.173 -20.368 1.00 85.12 100 ASP A O 1
ATOM 787 N N . VAL A 1 101 ? 11.143 -0.584 -18.289 1.00 83.62 101 VAL A N 1
ATOM 788 C CA . VAL A 1 101 ? 12.609 -0.449 -18.365 1.00 83.62 101 VAL A CA 1
ATOM 789 C C . VAL A 1 101 ? 13.200 -1.393 -19.413 1.00 83.62 101 VAL A C 1
ATOM 791 O O . VAL A 1 101 ? 14.008 -0.952 -20.232 1.00 83.62 101 VAL A O 1
ATOM 794 N N . ALA A 1 102 ? 12.771 -2.656 -19.446 1.00 84.31 102 ALA A N 1
ATOM 795 C CA . ALA A 1 102 ? 13.231 -3.621 -20.444 1.00 84.31 102 ALA A CA 1
ATOM 796 C C . ALA A 1 102 ? 12.841 -3.195 -21.872 1.00 84.31 102 ALA A C 1
ATOM 798 O O . ALA A 1 102 ? 13.660 -3.236 -22.789 1.00 84.31 102 ALA A O 1
ATOM 799 N N . GLN A 1 103 ? 11.616 -2.694 -22.064 1.00 88.56 103 GLN A N 1
ATOM 800 C CA . GLN A 1 103 ? 11.196 -2.140 -23.355 1.00 88.56 103 GLN A CA 1
ATOM 801 C C . GLN A 1 103 ? 12.030 -0.915 -23.757 1.00 88.56 103 GLN A C 1
ATOM 803 O O . GLN A 1 103 ? 12.359 -0.742 -24.933 1.00 88.56 103 GLN A O 1
ATOM 808 N N . ALA A 1 104 ? 12.382 -0.049 -22.803 1.00 83.19 104 ALA A N 1
ATOM 809 C CA . ALA A 1 104 ? 13.248 1.095 -23.066 1.00 83.19 104 ALA A CA 1
ATOM 810 C C . ALA A 1 104 ? 14.661 0.660 -23.496 1.00 83.19 104 ALA A C 1
ATOM 812 O O . ALA A 1 104 ? 15.220 1.255 -24.421 1.00 83.19 104 ALA A O 1
ATOM 813 N N . GLU A 1 105 ? 15.213 -0.387 -22.881 1.00 82.56 105 GLU A N 1
ATOM 814 C CA . GLU A 1 105 ? 16.495 -0.988 -23.266 1.00 82.56 105 GLU A CA 1
ATOM 815 C C . GLU A 1 105 ? 16.464 -1.518 -24.708 1.00 82.56 105 GLU A C 1
ATOM 817 O O . GLU A 1 105 ? 17.303 -1.134 -25.530 1.00 82.56 105 GLU A O 1
ATOM 822 N N . ASP A 1 106 ? 15.435 -2.287 -25.068 1.00 84.94 106 ASP A N 1
ATOM 823 C CA . ASP A 1 106 ? 15.243 -2.789 -26.434 1.00 84.94 106 ASP A CA 1
ATOM 824 C C . ASP A 1 106 ? 15.165 -1.651 -27.466 1.00 84.94 106 ASP A C 1
ATOM 826 O O . ASP A 1 106 ? 15.746 -1.721 -28.557 1.00 84.94 106 ASP A O 1
ATOM 830 N N . LEU A 1 107 ? 14.468 -0.562 -27.127 1.00 87.00 107 LEU A N 1
ATOM 831 C CA . LEU A 1 107 ? 14.370 0.619 -27.986 1.00 87.00 107 LEU A CA 1
ATOM 832 C C . LEU A 1 107 ? 15.721 1.322 -28.163 1.00 87.00 107 LEU A C 1
ATOM 834 O O . LEU A 1 107 ? 16.012 1.806 -29.263 1.00 87.00 107 LEU A O 1
ATOM 838 N N . LEU A 1 108 ? 16.554 1.372 -27.121 1.00 81.25 108 LEU A N 1
ATOM 839 C CA . LEU A 1 108 ? 17.906 1.926 -27.202 1.00 81.25 108 LEU A CA 1
ATOM 840 C C . LEU A 1 108 ? 18.801 1.070 -28.103 1.00 81.25 108 LEU A C 1
ATOM 842 O O . LEU A 1 108 ? 19.472 1.618 -28.983 1.00 81.25 108 LEU A O 1
ATOM 846 N N . LEU A 1 109 ? 18.752 -0.257 -27.969 1.00 83.00 109 LEU A N 1
ATOM 847 C CA . LEU A 1 109 ? 19.476 -1.181 -28.848 1.00 83.00 109 LEU A CA 1
ATOM 848 C C . LEU A 1 109 ? 19.032 -1.022 -30.309 1.00 83.00 109 LEU A C 1
ATOM 850 O O . LEU A 1 109 ? 19.859 -0.860 -31.213 1.00 83.00 109 LEU A O 1
ATOM 854 N N . ALA A 1 110 ? 17.721 -0.967 -30.552 1.00 85.88 110 ALA A N 1
ATOM 855 C CA . ALA A 1 110 ? 17.173 -0.734 -31.884 1.00 85.88 110 ALA A CA 1
ATOM 856 C C . ALA A 1 110 ? 17.609 0.625 -32.459 1.00 85.88 110 ALA A C 1
ATOM 858 O O . ALA A 1 110 ? 17.919 0.731 -33.651 1.00 85.88 110 ALA A O 1
ATOM 859 N N . PHE A 1 111 ? 17.661 1.670 -31.631 1.00 82.88 111 PHE A N 1
ATOM 860 C CA . PHE A 1 111 ? 18.142 2.989 -32.029 1.00 82.88 111 PHE A CA 1
ATOM 861 C C . PHE A 1 111 ? 19.623 2.961 -32.434 1.00 82.88 111 PHE A C 1
ATOM 863 O O . PHE A 1 111 ? 19.976 3.515 -33.480 1.00 82.88 111 PHE A O 1
ATOM 870 N N . VAL A 1 112 ? 20.473 2.259 -31.678 1.00 80.12 112 VAL A N 1
ATOM 871 C CA . VAL A 1 112 ? 21.892 2.059 -32.017 1.00 80.12 112 VAL A CA 1
ATOM 872 C C . VAL A 1 112 ? 22.041 1.368 -33.375 1.00 80.12 112 VAL A C 1
ATOM 874 O O . VAL A 1 112 ? 22.806 1.838 -34.222 1.00 80.12 112 VAL A O 1
ATOM 877 N N . GLU A 1 113 ? 21.264 0.320 -33.651 1.00 83.19 113 GLU A N 1
ATOM 878 C CA . GLU A 1 113 ? 21.284 -0.354 -34.956 1.00 83.19 113 GLU A CA 1
ATOM 879 C C . GLU A 1 113 ? 20.844 0.568 -36.106 1.00 83.19 113 GLU A C 1
ATOM 881 O O . GLU A 1 113 ? 21.427 0.554 -37.198 1.00 83.19 113 GLU A O 1
ATOM 886 N N . LYS A 1 114 ? 19.864 1.452 -35.873 1.00 83.94 114 LYS A N 1
ATOM 887 C CA . LYS A 1 114 ? 19.486 2.476 -36.864 1.00 83.94 114 LYS A CA 1
ATOM 888 C C . LYS A 1 114 ? 20.616 3.468 -37.123 1.00 83.94 114 LYS A C 1
ATOM 890 O O . LYS A 1 114 ? 20.821 3.837 -38.283 1.00 83.94 114 LYS A O 1
ATOM 895 N N . LEU A 1 115 ? 21.351 3.881 -36.091 1.00 78.25 115 LEU A N 1
ATOM 896 C CA . LEU A 1 115 ? 22.504 4.770 -36.241 1.00 78.25 115 LEU A CA 1
ATOM 897 C C . LEU A 1 115 ? 23.635 4.105 -37.033 1.00 78.25 115 LEU A C 1
ATOM 899 O O . LEU A 1 115 ? 24.151 4.729 -37.961 1.00 78.25 115 LEU A O 1
ATOM 903 N N . LYS A 1 116 ? 23.952 2.830 -36.762 1.00 78.31 116 LYS A N 1
ATOM 904 C CA . LYS A 1 116 ? 24.914 2.047 -37.565 1.00 78.31 116 LYS A CA 1
ATOM 905 C C . LYS A 1 116 ? 24.504 2.003 -39.040 1.00 78.31 116 LYS A C 1
ATOM 907 O O . LYS A 1 116 ? 25.312 2.275 -39.927 1.00 78.31 116 LYS A O 1
ATOM 912 N N . GLY A 1 117 ? 23.225 1.738 -39.315 1.00 80.44 117 GLY A N 1
ATOM 913 C CA . GLY A 1 117 ? 22.692 1.732 -40.679 1.00 80.44 117 GLY A CA 1
ATOM 914 C C . GLY A 1 117 ? 22.735 3.102 -41.369 1.00 80.44 117 GLY A C 1
ATOM 915 O O . GLY A 1 117 ? 22.992 3.179 -42.573 1.00 80.44 117 GLY A O 1
ATOM 916 N N . ALA A 1 118 ? 22.493 4.192 -40.636 1.00 78.38 118 ALA A N 1
ATOM 917 C CA . ALA A 1 118 ? 22.610 5.553 -41.158 1.00 78.38 118 ALA A CA 1
ATOM 918 C C . ALA A 1 118 ? 24.068 5.913 -41.485 1.00 78.38 118 ALA A C 1
ATOM 920 O O . ALA A 1 118 ? 24.327 6.455 -42.561 1.00 78.38 118 ALA A O 1
ATOM 921 N N . HIS A 1 119 ? 25.005 5.544 -40.608 1.00 74.44 119 HIS A N 1
ATOM 922 C CA . HIS A 1 119 ? 26.441 5.716 -40.821 1.00 74.44 119 HIS A CA 1
ATOM 923 C C . HIS A 1 119 ? 26.913 4.978 -42.083 1.00 74.44 119 HIS A C 1
ATOM 925 O O . HIS A 1 119 ? 27.457 5.605 -42.987 1.00 74.44 119 HIS A O 1
ATOM 931 N N . ALA A 1 120 ? 26.579 3.690 -42.225 1.00 79.38 120 ALA A N 1
ATOM 932 C CA . ALA A 1 120 ? 26.944 2.901 -43.405 1.00 79.38 120 ALA A CA 1
ATOM 933 C C . ALA A 1 120 ? 26.412 3.505 -44.723 1.00 79.38 120 ALA A C 1
ATOM 935 O O . ALA A 1 120 ? 27.080 3.475 -45.759 1.00 79.38 120 ALA A O 1
ATOM 936 N N . LYS A 1 121 ? 25.205 4.088 -44.705 1.00 79.81 121 LYS A N 1
ATOM 937 C CA . LYS A 1 121 ? 24.649 4.801 -45.868 1.00 79.81 121 LYS A CA 1
ATOM 938 C C . LYS A 1 121 ? 25.384 6.109 -46.152 1.00 79.81 121 LYS A C 1
ATOM 940 O O . LYS A 1 121 ? 25.595 6.424 -47.322 1.00 79.81 121 LYS A O 1
ATOM 945 N N . ALA A 1 122 ? 25.763 6.861 -45.120 1.00 72.44 122 ALA A N 1
ATOM 946 C CA . ALA A 1 122 ? 26.556 8.077 -45.273 1.00 72.44 122 ALA A CA 1
ATOM 947 C C . ALA A 1 122 ? 27.932 7.769 -45.887 1.00 72.44 122 ALA A C 1
ATOM 949 O O . ALA A 1 122 ? 28.347 8.456 -46.820 1.00 72.44 122 ALA A O 1
ATOM 950 N N . ASP A 1 123 ? 28.587 6.693 -45.449 1.00 75.44 123 ASP A N 1
ATOM 951 C CA . ASP A 1 123 ? 29.862 6.241 -46.014 1.00 75.44 123 ASP A CA 1
ATOM 952 C C . ASP A 1 123 ? 29.729 5.815 -47.475 1.00 75.44 123 ASP A C 1
ATOM 954 O O . ASP A 1 123 ? 30.529 6.221 -48.319 1.00 75.44 123 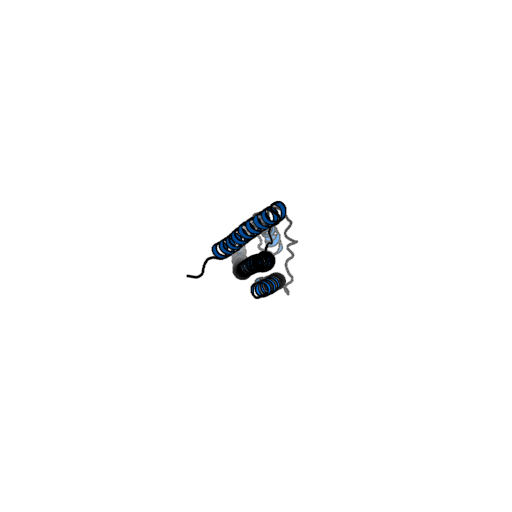ASP A O 1
ATOM 958 N N . ARG A 1 124 ? 28.669 5.071 -47.812 1.00 80.19 124 ARG A N 1
ATOM 959 C CA . ARG A 1 124 ? 28.378 4.716 -49.207 1.00 80.19 124 ARG A CA 1
ATOM 960 C C . ARG A 1 124 ? 28.170 5.956 -50.079 1.00 80.19 124 ARG A C 1
ATOM 962 O O . ARG A 1 124 ? 28.644 5.986 -51.209 1.00 80.19 124 ARG A O 1
ATOM 969 N N . LEU A 1 125 ? 27.485 6.984 -49.573 1.00 74.94 125 LEU A N 1
ATOM 970 C CA . LEU A 1 125 ? 27.335 8.251 -50.293 1.00 74.94 125 LEU A CA 1
ATOM 971 C C . LEU A 1 125 ? 28.689 8.939 -50.509 1.00 74.94 125 LEU A C 1
ATOM 973 O O . LEU A 1 125 ? 28.936 9.414 -51.615 1.00 74.94 125 LEU A O 1
ATOM 977 N N . ARG A 1 126 ? 29.588 8.944 -49.511 1.00 73.00 126 ARG A N 1
ATOM 978 C CA . ARG A 1 126 ? 30.955 9.475 -49.684 1.00 73.00 126 ARG A CA 1
ATOM 979 C C . ARG A 1 126 ? 31.714 8.742 -50.788 1.00 73.00 126 ARG A C 1
ATOM 981 O O . ARG A 1 126 ? 32.327 9.401 -51.620 1.00 73.00 126 ARG A O 1
ATOM 988 N N . GLN A 1 127 ? 31.633 7.411 -50.824 1.00 76.75 127 GLN A N 1
ATOM 989 C CA . GLN A 1 127 ? 32.259 6.602 -51.877 1.00 76.75 127 GLN A CA 1
ATOM 990 C C . GLN A 1 127 ? 31.722 6.975 -53.265 1.00 76.75 127 GLN A C 1
ATOM 992 O O . GLN A 1 127 ? 32.506 7.274 -54.159 1.00 76.75 127 GLN A O 1
ATOM 997 N N . VAL A 1 128 ? 30.396 7.063 -53.421 1.00 79.44 128 VAL A N 1
ATOM 998 C CA . VAL A 1 128 ? 29.766 7.456 -54.695 1.00 79.44 128 VAL A CA 1
ATOM 999 C C . VAL A 1 128 ? 30.207 8.854 -55.138 1.00 79.44 128 VAL A C 1
ATOM 1001 O O . VAL A 1 128 ? 30.515 9.056 -56.307 1.00 79.44 128 VAL A O 1
ATOM 1004 N N . PHE A 1 129 ? 30.270 9.833 -54.231 1.00 71.88 129 PHE A N 1
ATOM 1005 C CA . PHE A 1 129 ? 30.723 11.181 -54.592 1.00 71.88 129 PHE A CA 1
ATOM 1006 C C . PHE A 1 129 ? 32.207 11.243 -54.962 1.00 71.88 129 PHE A C 1
ATOM 1008 O O . PHE A 1 129 ? 32.578 12.057 -55.807 1.00 71.88 129 PHE A O 1
ATOM 1015 N N . ALA A 1 130 ? 33.046 10.394 -54.364 1.00 70.81 130 ALA A N 1
ATOM 1016 C CA . ALA A 1 130 ? 34.465 10.310 -54.697 1.00 70.81 130 ALA A CA 1
ATOM 1017 C C . ALA A 1 130 ? 34.708 9.802 -56.131 1.00 70.81 130 ALA A C 1
ATOM 1019 O O . ALA A 1 130 ? 35.711 10.162 -56.744 1.00 70.81 130 ALA A O 1
ATOM 1020 N N . GLU A 1 131 ? 33.780 9.018 -56.685 1.00 75.69 131 GLU A N 1
ATOM 1021 C CA . GLU A 1 131 ? 33.850 8.488 -58.052 1.00 75.69 131 GLU A CA 1
ATOM 1022 C C . GLU A 1 131 ? 33.441 9.509 -59.131 1.00 75.69 131 GLU A C 1
ATOM 1024 O O . GLU A 1 131 ? 33.691 9.275 -60.314 1.00 75.69 131 GLU A O 1
ATOM 1029 N N . VAL A 1 132 ? 32.840 10.651 -58.762 1.00 71.94 132 VAL A N 1
ATOM 1030 C CA . VAL A 1 132 ? 32.382 11.676 -59.717 1.00 71.94 132 VAL A CA 1
ATOM 1031 C C . VAL A 1 132 ? 33.480 12.726 -59.965 1.00 71.94 132 VAL A C 1
ATOM 1033 O O . VAL A 1 132 ? 33.790 13.523 -59.069 1.00 71.94 132 VAL A O 1
ATOM 1036 N N . PRO A 1 133 ? 34.051 12.811 -61.185 1.00 63.06 133 PRO A N 1
ATOM 1037 C CA . PRO A 1 133 ? 35.095 13.785 -61.495 1.00 63.06 133 PRO A CA 1
ATOM 1038 C C . PRO A 1 133 ? 34.597 15.228 -61.323 1.00 63.06 133 PRO A C 1
ATOM 1040 O O . PRO A 1 133 ? 33.556 15.603 -61.858 1.00 63.06 133 PRO A O 1
ATOM 1043 N N . GLY A 1 134 ? 35.351 16.052 -60.588 1.00 67.38 134 GLY A N 1
ATOM 1044 C CA . GLY A 1 134 ? 35.047 17.476 -60.368 1.00 67.38 134 GLY A CA 1
ATOM 1045 C C . GLY A 1 134 ? 34.193 17.804 -59.133 1.00 67.38 134 GLY A C 1
ATOM 1046 O O . GLY A 1 134 ? 34.000 18.979 -58.836 1.00 67.38 134 GLY A O 1
ATOM 1047 N N . VAL A 1 135 ? 33.721 16.803 -58.379 1.00 63.22 135 VAL A N 1
ATOM 1048 C CA . VAL A 1 135 ? 32.882 16.980 -57.166 1.00 63.22 135 VAL A CA 1
ATOM 1049 C C . VAL A 1 135 ? 33.700 16.918 -55.859 1.00 63.22 135 VAL A C 1
ATOM 1051 O O . VAL A 1 135 ? 33.222 17.262 -54.776 1.00 63.22 135 VAL A O 1
ATOM 1054 N N . THR A 1 136 ? 34.969 16.524 -55.944 1.00 56.94 136 THR A N 1
ATOM 1055 C CA . THR A 1 136 ? 35.690 15.871 -54.844 1.00 56.94 136 THR A CA 1
ATOM 1056 C C . THR A 1 136 ? 36.170 16.770 -53.698 1.00 56.94 136 THR A C 1
ATOM 1058 O O . THR A 1 136 ? 36.310 16.258 -52.594 1.00 56.94 136 THR A O 1
ATOM 1061 N N . SER A 1 137 ? 36.378 18.083 -53.863 1.00 55.56 137 SER A N 1
ATOM 1062 C CA . SER A 1 137 ? 36.902 18.913 -52.754 1.00 55.56 137 SER A CA 1
ATOM 1063 C C . SER A 1 137 ? 35.828 19.629 -51.927 1.00 55.56 137 SER A C 1
ATOM 1065 O O . SER A 1 137 ? 35.958 19.712 -50.710 1.00 55.56 137 SER A O 1
ATOM 1067 N N . ASN A 1 138 ? 34.755 20.130 -52.553 1.00 54.84 138 ASN A N 1
ATOM 1068 C CA . ASN A 1 138 ? 33.758 20.962 -51.860 1.00 54.84 138 ASN A CA 1
ATOM 1069 C C . ASN A 1 138 ? 32.539 20.178 -51.356 1.00 54.84 138 ASN A C 1
ATOM 1071 O O . ASN A 1 138 ? 31.929 20.590 -50.375 1.00 54.84 138 ASN A O 1
ATOM 1075 N N . ALA A 1 139 ? 32.171 19.063 -51.996 1.00 56.59 139 ALA A N 1
ATOM 1076 C CA . ALA A 1 139 ? 30.987 18.293 -51.603 1.00 56.59 139 ALA A CA 1
ATOM 1077 C C . ALA A 1 139 ? 31.275 17.256 -50.504 1.00 56.59 139 ALA A C 1
ATOM 1079 O O . ALA A 1 139 ? 30.408 16.996 -49.671 1.00 56.59 139 ALA A O 1
ATOM 1080 N N . MET A 1 140 ? 32.493 16.697 -50.453 1.00 55.78 140 MET A N 1
ATOM 1081 C CA . MET A 1 140 ? 32.858 15.701 -49.434 1.00 55.78 140 MET A CA 1
ATOM 1082 C C . MET A 1 140 ? 32.832 16.274 -48.008 1.00 55.78 140 MET A C 1
ATOM 1084 O O . MET A 1 140 ? 32.383 15.586 -47.097 1.00 55.78 140 MET A O 1
ATOM 1088 N N . GLY A 1 141 ? 33.200 17.549 -47.822 1.00 58.34 141 GLY A N 1
ATOM 1089 C CA . GLY A 1 141 ? 33.124 18.239 -46.524 1.00 58.34 141 GLY A CA 1
ATOM 1090 C C . GLY A 1 141 ? 31.710 18.650 -46.081 1.00 58.34 141 GLY A C 1
ATOM 1091 O O . GLY A 1 141 ? 31.544 19.150 -44.972 1.00 58.34 141 GLY A O 1
ATOM 1092 N N . LEU A 1 142 ? 30.689 18.462 -46.929 1.00 61.62 142 LEU A N 1
ATOM 1093 C CA . LEU A 1 142 ? 29.288 18.785 -46.617 1.00 61.62 142 LEU A CA 1
ATOM 1094 C C . LEU A 1 142 ? 28.495 17.574 -46.109 1.00 61.62 142 LEU A C 1
ATOM 1096 O O . LEU A 1 142 ? 27.397 17.743 -45.572 1.00 61.62 142 LEU A O 1
ATOM 1100 N N . LEU A 1 143 ? 29.025 16.356 -46.265 1.00 61.97 143 LEU A N 1
ATOM 1101 C CA . LEU A 1 143 ? 28.397 15.173 -45.689 1.00 61.97 143 LEU A CA 1
ATOM 1102 C C . LEU A 1 143 ? 28.629 15.164 -44.182 1.00 61.97 143 LEU A C 1
ATOM 1104 O O . LEU A 1 143 ? 29.778 15.222 -43.748 1.00 61.97 143 LEU A O 1
ATOM 1108 N N . PRO A 1 144 ? 27.568 15.051 -43.367 1.00 59.34 144 PRO A N 1
ATOM 1109 C CA . PRO A 1 144 ? 27.750 14.906 -41.938 1.00 59.34 144 PRO A CA 1
ATOM 1110 C C . PRO A 1 144 ? 28.573 13.643 -41.660 1.00 59.34 144 PRO A C 1
ATOM 1112 O O . PRO A 1 144 ? 28.195 12.534 -42.046 1.00 59.34 144 PRO A O 1
ATOM 1115 N N . GLU A 1 145 ? 29.720 13.816 -41.009 1.00 58.75 145 GLU A N 1
ATOM 1116 C CA . GLU A 1 145 ? 30.441 12.708 -40.399 1.00 58.75 145 GLU A CA 1
ATOM 1117 C C . GLU A 1 145 ? 29.636 12.180 -39.223 1.00 58.75 145 GLU A C 1
ATOM 1119 O O . GLU A 1 145 ? 29.251 12.927 -38.331 1.00 58.75 145 GLU A O 1
ATOM 1124 N N . PHE A 1 146 ? 29.319 10.891 -39.266 1.00 57.44 146 PHE A N 1
ATOM 1125 C CA . PHE A 1 146 ? 28.736 10.160 -38.151 1.00 57.44 146 PHE A CA 1
ATOM 1126 C C . PHE A 1 146 ? 29.884 9.516 -37.369 1.00 57.44 146 PHE A C 1
ATOM 1128 O O . PHE A 1 146 ? 29.939 8.299 -37.241 1.00 57.44 146 PHE A O 1
ATOM 1135 N N . ASP A 1 147 ? 30.849 10.324 -36.938 1.00 58.12 147 ASP A N 1
ATOM 1136 C CA . ASP A 1 147 ? 31.903 9.899 -36.021 1.00 58.12 147 ASP A CA 1
ATOM 1137 C C . ASP A 1 147 ? 31.443 10.101 -34.565 1.00 58.12 147 ASP A C 1
ATOM 1139 O O . ASP A 1 147 ? 30.432 10.762 -34.297 1.00 58.12 147 ASP A O 1
ATOM 1143 N N . ASN A 1 148 ? 32.174 9.529 -33.603 1.00 56.97 148 ASN A N 1
ATOM 1144 C CA . ASN A 1 148 ? 31.818 9.636 -32.183 1.00 56.97 148 ASN A CA 1
ATOM 1145 C C . ASN A 1 148 ? 31.678 11.098 -31.719 1.00 56.97 148 ASN A C 1
ATOM 1147 O O . ASN A 1 148 ? 30.805 11.397 -30.906 1.00 56.97 148 ASN A O 1
ATOM 1151 N N . GLY A 1 149 ? 32.483 12.026 -32.250 1.00 58.22 149 GLY A N 1
ATOM 1152 C CA . GLY A 1 149 ? 32.449 13.442 -31.872 1.00 58.22 149 GLY A CA 1
ATOM 1153 C C . GLY A 1 149 ? 31.182 14.169 -32.334 1.00 58.22 149 GLY A C 1
ATOM 1154 O O . GLY A 1 149 ? 30.534 14.865 -31.548 1.00 58.22 149 GLY A O 1
ATOM 1155 N N . ASN A 1 150 ? 30.786 13.987 -33.591 1.00 64.25 150 ASN A N 1
ATOM 1156 C CA . ASN A 1 150 ? 29.648 14.678 -34.197 1.00 64.25 150 ASN A CA 1
ATOM 1157 C C . ASN A 1 150 ? 28.306 14.034 -33.803 1.00 64.25 150 ASN A C 1
ATOM 1159 O O . ASN A 1 150 ? 27.323 14.745 -33.575 1.00 64.25 150 ASN A O 1
ATOM 1163 N N . ILE A 1 151 ? 28.274 12.704 -33.633 1.00 63.31 151 ILE A N 1
ATOM 1164 C CA . ILE A 1 151 ? 27.152 11.974 -33.015 1.00 63.31 151 ILE A CA 1
ATOM 1165 C C . ILE A 1 151 ? 26.953 12.474 -31.586 1.00 63.31 151 ILE A C 1
ATOM 1167 O O . ILE A 1 151 ? 25.844 12.884 -31.243 1.00 63.31 151 ILE A O 1
ATOM 1171 N N . SER A 1 152 ? 28.024 12.536 -30.787 1.00 59.97 152 SER A N 1
ATOM 1172 C CA . SER A 1 152 ? 27.984 13.059 -29.419 1.00 59.97 152 SER A CA 1
ATOM 1173 C C . SER A 1 152 ? 27.417 14.477 -29.375 1.00 59.97 152 SER A C 1
ATOM 1175 O O . SER A 1 152 ? 26.444 14.716 -28.666 1.00 59.97 152 SER A O 1
ATOM 1177 N N . ALA A 1 153 ? 27.922 15.413 -30.184 1.00 63.09 153 ALA A N 1
ATOM 1178 C CA . ALA A 1 153 ? 27.465 16.804 -30.151 1.00 63.09 153 ALA A CA 1
ATOM 1179 C C . ALA A 1 153 ? 26.004 16.982 -30.615 1.00 63.09 153 ALA A C 1
ATOM 1181 O O . ALA A 1 153 ? 25.228 17.698 -29.982 1.00 63.09 153 ALA A O 1
ATOM 1182 N N . ARG A 1 154 ? 25.603 16.326 -31.713 1.00 67.25 154 ARG A N 1
ATOM 1183 C CA . ARG A 1 154 ? 24.265 16.506 -32.305 1.00 67.25 154 ARG A CA 1
ATOM 1184 C C . ARG A 1 154 ? 23.177 15.740 -31.561 1.00 67.25 154 ARG A C 1
ATOM 1186 O O . ARG A 1 154 ? 22.066 16.253 -31.419 1.00 67.25 154 ARG A O 1
ATOM 1193 N N . LEU A 1 155 ? 23.470 14.522 -31.104 1.00 68.38 155 LEU A N 1
ATOM 1194 C CA . LEU A 1 155 ? 22.485 13.689 -30.419 1.00 68.38 155 LEU A CA 1
ATOM 1195 C C . LEU A 1 155 ? 22.384 14.022 -28.937 1.00 68.38 155 LEU A C 1
ATOM 1197 O O . LEU A 1 155 ? 21.263 14.035 -28.444 1.00 68.38 155 LEU A O 1
ATOM 1201 N N . SER A 1 156 ? 23.468 14.380 -28.238 1.00 66.06 156 SER A N 1
ATOM 1202 C CA . SER A 1 156 ? 23.381 14.745 -26.810 1.00 66.06 156 SER A CA 1
ATOM 1203 C C . SER A 1 156 ? 22.425 15.913 -26.561 1.00 66.06 156 SER A C 1
ATOM 1205 O O . SER A 1 156 ? 21.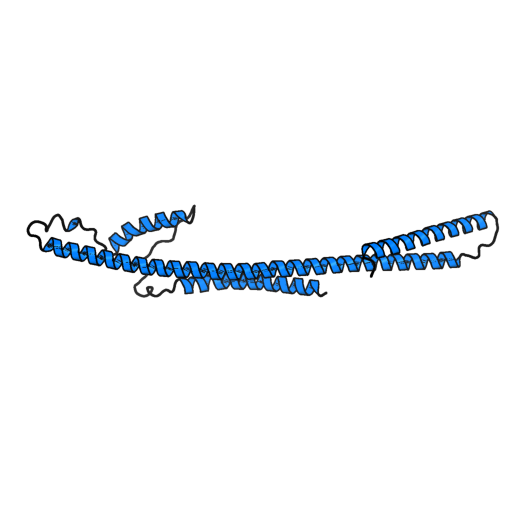582 15.836 -25.669 1.00 66.06 156 SER A O 1
ATOM 1207 N N . GLN A 1 157 ? 22.467 16.957 -27.397 1.00 66.75 157 GLN A N 1
ATOM 1208 C CA . GLN A 1 157 ? 21.547 18.090 -27.287 1.00 66.75 157 GLN A CA 1
ATOM 1209 C C . GLN A 1 157 ? 20.089 17.664 -27.524 1.00 66.75 157 GLN A C 1
ATOM 1211 O O . GLN A 1 157 ? 19.183 18.115 -26.823 1.00 66.75 157 GLN A O 1
ATOM 1216 N N . LYS A 1 158 ? 19.840 16.796 -28.511 1.00 72.31 158 LYS A N 1
ATOM 1217 C CA . LYS A 1 158 ? 18.487 16.310 -28.822 1.00 72.31 158 LYS A CA 1
ATOM 1218 C C . LYS A 1 158 ? 17.960 15.363 -27.748 1.00 72.31 158 LYS A C 1
ATOM 1220 O O . LYS A 1 158 ? 16.810 15.513 -27.353 1.00 72.31 158 LYS A O 1
ATOM 1225 N N . MET A 1 159 ? 18.798 14.463 -27.242 1.00 70.50 159 MET A N 1
ATOM 1226 C CA . MET A 1 159 ? 18.479 13.595 -26.111 1.00 70.50 159 MET A CA 1
ATOM 1227 C C . MET A 1 159 ? 18.162 14.431 -24.870 1.00 70.50 159 MET A C 1
ATOM 1229 O O . MET A 1 159 ? 17.105 14.249 -24.280 1.00 70.50 159 MET A O 1
ATOM 1233 N N . GLY A 1 160 ? 18.984 15.434 -24.542 1.00 65.81 160 GLY A N 1
ATOM 1234 C CA . GLY A 1 160 ? 18.721 16.350 -23.426 1.00 65.81 160 GLY A CA 1
ATOM 1235 C C . GLY A 1 160 ? 17.375 17.085 -23.530 1.00 65.81 160 GLY A C 1
ATOM 1236 O O . GLY A 1 160 ? 16.666 17.215 -22.535 1.00 65.81 160 GLY A O 1
ATOM 1237 N N . LEU A 1 161 ? 16.975 17.510 -24.736 1.00 70.62 161 LEU A N 1
ATOM 1238 C CA . LEU A 1 161 ? 15.661 18.126 -24.988 1.00 70.62 161 LEU A CA 1
ATOM 1239 C C . LEU A 1 161 ? 14.480 17.147 -24.903 1.00 70.62 161 LEU A C 1
ATOM 1241 O O . LEU A 1 161 ? 13.346 17.575 -24.697 1.00 70.62 161 LEU A O 1
ATOM 1245 N N . LEU A 1 162 ? 14.710 15.856 -25.133 1.00 74.69 162 LEU A N 1
ATOM 1246 C CA . LEU A 1 162 ? 13.684 14.831 -24.958 1.00 74.69 162 LEU A CA 1
ATOM 1247 C C . LEU A 1 162 ? 13.534 14.483 -23.475 1.00 74.69 162 LEU A C 1
ATOM 1249 O O . LEU A 1 162 ? 12.412 14.458 -22.977 1.00 74.69 162 LEU A O 1
ATOM 1253 N N . PHE A 1 163 ? 14.648 14.331 -22.754 1.00 67.44 163 PHE A N 1
ATOM 1254 C CA . PHE A 1 163 ? 14.648 14.083 -21.310 1.00 67.44 163 PHE A CA 1
ATOM 1255 C C . PHE A 1 163 ? 14.017 15.225 -20.505 1.00 67.44 163 PHE A C 1
ATOM 1257 O O . PHE A 1 163 ? 13.330 14.969 -19.518 1.00 67.44 163 PHE A O 1
ATOM 1264 N N . SER A 1 164 ? 14.149 16.479 -20.950 1.00 64.31 164 SER A N 1
ATOM 1265 C CA . SER A 1 164 ? 13.498 17.619 -20.286 1.00 64.31 164 SER A CA 1
ATOM 1266 C C . SER A 1 164 ? 11.964 17.571 -20.304 1.00 64.31 164 SER A C 1
ATOM 1268 O O . SER A 1 164 ? 11.323 18.326 -19.578 1.00 64.31 164 SER A O 1
ATOM 1270 N N . ARG A 1 165 ? 11.351 16.686 -21.103 1.00 70.94 165 ARG A N 1
ATOM 1271 C CA . ARG A 1 165 ? 9.893 16.475 -21.114 1.00 70.94 165 ARG A CA 1
ATOM 1272 C C . ARG A 1 165 ? 9.403 15.595 -19.968 1.00 70.94 165 ARG A C 1
ATOM 1274 O O . ARG A 1 165 ? 8.211 15.606 -19.685 1.00 70.94 165 ARG A O 1
ATOM 1281 N N . ILE A 1 166 ? 10.300 14.837 -19.342 1.00 66.94 166 ILE A N 1
ATOM 1282 C CA . ILE A 1 166 ? 9.967 13.873 -18.289 1.00 66.94 166 ILE A CA 1
ATOM 1283 C C . ILE A 1 166 ? 10.064 14.537 -16.905 1.00 66.94 166 ILE A C 1
ATOM 1285 O O . ILE A 1 166 ? 9.306 14.194 -16.004 1.00 66.94 166 ILE A O 1
ATOM 1289 N N . ILE A 1 167 ? 10.943 15.534 -16.725 1.00 55.06 167 ILE A N 1
ATOM 1290 C CA . ILE A 1 167 ? 11.159 16.204 -15.431 1.00 55.06 167 ILE A CA 1
ATOM 1291 C C . ILE A 1 167 ? 11.262 17.723 -15.621 1.00 55.06 167 ILE A C 1
ATOM 1293 O O . ILE A 1 167 ? 12.047 18.213 -16.428 1.00 55.06 167 ILE A O 1
ATOM 1297 N N . ALA A 1 168 ? 10.503 18.486 -14.826 1.00 48.00 168 ALA A N 1
ATOM 1298 C CA . ALA A 1 168 ? 10.398 19.944 -14.950 1.00 48.00 168 ALA A CA 1
ATOM 1299 C C . ALA A 1 168 ? 11.630 20.735 -14.448 1.00 48.00 168 ALA A C 1
ATOM 1301 O O . ALA A 1 168 ? 11.751 21.920 -14.758 1.00 48.00 168 ALA A O 1
ATOM 1302 N N . ARG A 1 169 ? 12.539 20.125 -13.668 1.00 41.41 169 ARG A N 1
ATOM 1303 C CA . ARG A 1 169 ? 13.773 20.748 -13.143 1.00 41.41 169 ARG A CA 1
ATOM 1304 C C . ARG A 1 169 ? 14.826 19.695 -12.781 1.00 41.41 169 ARG A C 1
ATOM 1306 O O . ARG A 1 169 ? 14.553 18.822 -11.966 1.00 41.41 169 ARG A O 1
ATOM 1313 N N . GLY A 1 170 ? 16.037 19.840 -13.316 1.00 46.75 170 GLY A N 1
ATOM 1314 C CA . GLY A 1 170 ? 17.204 19.029 -12.956 1.00 46.75 170 GLY A CA 1
ATOM 1315 C C . GLY A 1 170 ? 18.231 18.947 -14.087 1.00 46.75 170 GLY A C 1
ATOM 1316 O O . GLY A 1 170 ? 17.906 19.179 -15.249 1.00 46.75 170 GLY A O 1
ATOM 1317 N N . SER A 1 171 ? 19.478 18.637 -13.743 1.00 43.81 171 SER A N 1
ATOM 1318 C CA . SER A 1 171 ? 20.524 18.245 -14.691 1.00 43.81 171 SER A CA 1
ATOM 1319 C C . SER A 1 171 ? 20.584 16.719 -14.744 1.00 43.81 171 SER A C 1
ATOM 1321 O O . SER A 1 171 ? 20.833 16.101 -13.709 1.00 43.81 171 SER A O 1
ATOM 1323 N N . TYR A 1 172 ? 20.384 16.110 -15.917 1.00 44.00 172 TYR A N 1
ATOM 1324 C CA . TYR A 1 172 ? 20.828 14.726 -16.118 1.00 44.00 172 TYR A CA 1
ATOM 1325 C C . TYR A 1 172 ? 22.359 14.723 -16.114 1.00 44.00 172 TYR A C 1
ATOM 1327 O O . TYR A 1 172 ? 22.962 15.702 -16.560 1.00 44.00 172 TYR A O 1
ATOM 1335 N N . GLY A 1 173 ? 22.968 13.681 -15.543 1.00 48.38 173 GLY A N 1
ATOM 1336 C CA . GLY A 1 173 ? 24.414 13.585 -15.332 1.00 48.38 173 GLY A CA 1
ATOM 1337 C C . GLY A 1 173 ? 25.262 13.862 -16.582 1.00 48.38 173 GLY A C 1
ATOM 1338 O O . GLY A 1 173 ? 24.773 14.027 -17.698 1.00 48.38 173 GLY A O 1
ATOM 1339 N N . ILE A 1 174 ? 26.581 13.909 -16.407 1.00 46.72 174 ILE A N 1
ATOM 1340 C CA . ILE A 1 174 ? 27.498 14.044 -17.543 1.00 46.72 174 ILE A CA 1
ATOM 1341 C C . ILE A 1 174 ? 27.392 12.761 -18.372 1.00 46.72 174 ILE A C 1
ATOM 1343 O O . ILE A 1 174 ? 27.810 11.706 -17.902 1.00 46.72 174 ILE A O 1
ATOM 1347 N N . PHE A 1 175 ? 26.872 12.854 -19.600 1.00 46.59 175 PHE A N 1
ATOM 1348 C CA . PHE A 1 175 ? 27.002 11.781 -20.586 1.00 46.59 175 PHE A CA 1
ATOM 1349 C C . PHE A 1 175 ? 28.493 11.579 -20.864 1.00 46.59 175 PHE A C 1
ATOM 1351 O O . PHE A 1 175 ? 29.114 12.344 -21.605 1.00 46.59 175 PHE A O 1
ATOM 1358 N N . ARG A 1 176 ? 29.085 10.582 -20.210 1.00 46.59 176 ARG A N 1
ATOM 1359 C CA . ARG A 1 176 ? 30.406 10.067 -20.549 1.00 46.59 176 ARG A CA 1
ATOM 1360 C C . ARG A 1 176 ? 30.186 8.796 -21.340 1.00 46.59 176 ARG A C 1
ATOM 1362 O O . ARG A 1 176 ? 29.406 7.945 -20.928 1.00 46.59 176 ARG A O 1
ATOM 1369 N N . TRP A 1 177 ? 30.848 8.698 -22.484 1.00 50.59 177 TRP A N 1
ATOM 1370 C CA . TRP A 1 177 ? 30.914 7.438 -23.205 1.00 50.59 177 TRP A CA 1
ATOM 1371 C C . TRP A 1 177 ? 31.599 6.427 -22.290 1.00 50.59 177 TRP A C 1
ATOM 1373 O O . TRP A 1 177 ? 32.697 6.701 -21.801 1.00 50.59 177 TRP A O 1
ATOM 1383 N N . ALA A 1 178 ? 30.897 5.335 -21.996 1.00 51.84 178 ALA A N 1
ATOM 1384 C CA . ALA A 1 178 ? 31.437 4.243 -21.207 1.00 51.84 178 ALA A CA 1
ATOM 1385 C C . ALA A 1 178 ? 32.630 3.629 -21.956 1.00 51.84 178 ALA A C 1
ATOM 1387 O O . ALA A 1 178 ? 32.671 3.664 -23.195 1.00 51.84 178 ALA A O 1
ATOM 1388 N N . ASP A 1 179 ? 33.626 3.141 -21.217 1.00 49.84 179 ASP A N 1
ATOM 1389 C CA . ASP A 1 179 ? 34.802 2.539 -21.838 1.00 49.84 179 ASP A CA 1
ATOM 1390 C C . ASP A 1 179 ? 34.393 1.231 -22.541 1.00 49.84 179 ASP A C 1
ATOM 1392 O O . ASP A 1 179 ? 33.325 0.675 -22.288 1.00 49.84 179 ASP A O 1
ATOM 1396 N N . GLU A 1 180 ? 35.215 0.709 -23.450 1.00 52.34 180 GLU A N 1
ATOM 1397 C CA . GLU A 1 180 ? 34.872 -0.489 -24.243 1.00 52.34 180 GLU A CA 1
ATOM 1398 C C . GLU A 1 180 ? 34.538 -1.728 -23.379 1.00 52.34 180 GLU A C 1
ATOM 1400 O O . GLU A 1 180 ? 33.827 -2.622 -23.835 1.00 52.34 180 GLU A O 1
ATOM 1405 N N . HIS A 1 181 ? 34.982 -1.727 -22.120 1.00 49.25 181 HIS A N 1
ATOM 1406 C CA . HIS A 1 181 ? 34.755 -2.760 -21.107 1.00 49.25 181 HIS A CA 1
ATOM 1407 C C . HIS A 1 181 ? 33.390 -2.675 -20.397 1.00 49.25 181 HIS A C 1
ATOM 1409 O O . HIS A 1 181 ? 32.994 -3.647 -19.762 1.00 49.25 181 HIS A O 1
ATOM 1415 N N . ASP A 1 182 ? 32.661 -1.565 -20.538 1.00 55.09 182 ASP A N 1
ATOM 1416 C CA . ASP A 1 182 ? 31.362 -1.311 -19.892 1.00 55.09 182 ASP A CA 1
ATOM 1417 C C . ASP A 1 182 ? 30.184 -1.481 -20.880 1.00 55.09 182 ASP A C 1
ATOM 1419 O O . ASP A 1 182 ? 29.094 -0.951 -20.672 1.00 55.09 182 ASP A O 1
ATOM 1423 N N . ARG A 1 183 ? 30.401 -2.153 -22.021 1.00 57.34 183 ARG A N 1
ATOM 1424 C CA . ARG A 1 183 ? 29.404 -2.249 -23.109 1.00 57.34 183 ARG A CA 1
ATOM 1425 C C . ARG A 1 183 ? 28.265 -3.235 -22.846 1.00 57.34 183 ARG A C 1
ATOM 1427 O O . ARG A 1 183 ? 27.201 -3.056 -23.431 1.00 57.34 183 ARG A O 1
ATOM 1434 N N . ASP A 1 184 ? 28.484 -4.218 -21.978 1.00 58.22 184 ASP A N 1
ATOM 1435 C CA . ASP A 1 184 ? 27.525 -5.285 -21.664 1.00 58.22 184 ASP A CA 1
ATOM 1436 C C . ASP A 1 184 ? 26.904 -5.070 -20.274 1.00 58.22 184 ASP A C 1
ATOM 1438 O O . ASP A 1 184 ? 26.945 -5.944 -19.407 1.00 58.22 184 ASP A O 1
ATOM 1442 N N . VAL A 1 185 ? 26.371 -3.871 -20.036 1.00 62.16 185 VAL A N 1
ATOM 1443 C CA . VAL A 1 185 ? 25.592 -3.579 -18.829 1.00 62.16 185 VAL A CA 1
ATOM 1444 C C . VAL A 1 185 ? 24.122 -3.859 -19.126 1.00 62.16 185 VAL A C 1
ATOM 1446 O O . VAL A 1 185 ? 23.501 -3.141 -19.907 1.00 62.16 185 VAL A O 1
ATOM 1449 N N . ASP A 1 186 ? 23.584 -4.908 -18.504 1.00 70.12 186 ASP A N 1
ATOM 1450 C CA . ASP A 1 186 ? 22.149 -5.213 -18.495 1.00 70.12 186 ASP A CA 1
ATOM 1451 C C . ASP A 1 186 ? 21.450 -4.185 -17.595 1.00 70.12 186 ASP A C 1
ATOM 1453 O O . ASP A 1 186 ? 21.459 -4.277 -16.361 1.00 70.12 186 ASP A O 1
ATOM 1457 N N . PHE A 1 187 ? 20.913 -3.148 -18.236 1.00 67.69 187 PHE A N 1
ATOM 1458 C CA . PHE A 1 187 ? 20.331 -1.991 -17.565 1.00 67.69 187 PHE A CA 1
ATOM 1459 C C . PHE A 1 187 ? 19.107 -2.399 -16.738 1.00 67.69 187 PHE A C 1
ATOM 1461 O O . PHE A 1 187 ? 18.930 -1.936 -15.607 1.00 67.69 187 PHE A O 1
ATOM 1468 N N . ALA A 1 188 ? 18.297 -3.325 -17.256 1.00 70.00 188 ALA A N 1
ATOM 1469 C CA . ALA A 1 188 ? 17.175 -3.892 -16.525 1.00 70.00 188 ALA A CA 1
ATOM 1470 C C . ALA A 1 188 ? 17.622 -4.682 -15.282 1.00 70.00 188 ALA A C 1
ATOM 1472 O O . ALA A 1 188 ? 16.959 -4.618 -14.242 1.00 70.00 188 ALA A O 1
ATOM 1473 N N . ALA A 1 189 ? 18.735 -5.417 -15.342 1.00 77.06 189 ALA A N 1
ATOM 1474 C CA . ALA A 1 189 ? 19.273 -6.135 -14.189 1.00 77.06 189 ALA A CA 1
ATOM 1475 C C . ALA A 1 189 ? 19.831 -5.194 -13.109 1.00 77.06 189 ALA A C 1
ATOM 1477 O O . ALA A 1 189 ? 19.578 -5.427 -11.922 1.00 77.06 189 ALA A O 1
ATOM 1478 N N . GLU A 1 190 ? 20.541 -4.129 -13.491 1.00 77.56 190 GLU A N 1
ATOM 1479 C CA . GLU A 1 190 ? 21.054 -3.131 -12.544 1.00 77.56 190 GLU A CA 1
ATOM 1480 C C . GLU A 1 190 ? 19.926 -2.369 -11.849 1.00 77.56 190 GLU A C 1
ATOM 1482 O O . GLU A 1 190 ? 19.908 -2.270 -10.617 1.00 77.56 190 GLU A O 1
ATOM 1487 N N . GLU A 1 191 ? 18.938 -1.901 -12.614 1.00 76.38 191 GLU A N 1
ATOM 1488 C CA . GLU A 1 191 ? 17.784 -1.192 -12.065 1.00 76.38 191 GLU A CA 1
ATOM 1489 C C . GLU A 1 191 ? 16.962 -2.119 -11.155 1.00 76.38 191 GLU A C 1
ATOM 1491 O O . GLU A 1 191 ? 16.543 -1.733 -10.059 1.00 76.38 191 GLU A O 1
ATOM 1496 N N . ARG A 1 192 ? 16.824 -3.399 -11.536 1.00 78.25 192 ARG A N 1
ATOM 1497 C CA . ARG A 1 192 ? 16.208 -4.428 -10.688 1.00 78.25 192 ARG A CA 1
ATOM 1498 C C . ARG A 1 192 ? 16.969 -4.632 -9.390 1.00 78.25 192 ARG A C 1
ATOM 1500 O O . ARG A 1 192 ? 16.343 -4.760 -8.341 1.00 78.25 192 ARG A O 1
ATOM 1507 N N . GLN A 1 193 ? 18.296 -4.648 -9.416 1.00 79.75 193 GLN A N 1
ATOM 1508 C CA . GLN A 1 193 ? 19.094 -4.772 -8.200 1.00 79.75 193 GLN A CA 1
ATOM 1509 C C . GLN A 1 193 ? 18.973 -3.531 -7.301 1.00 79.75 193 GLN A C 1
ATOM 1511 O O . GLN A 1 193 ? 18.882 -3.677 -6.077 1.00 79.75 193 GLN A O 1
ATOM 1516 N N . ALA A 1 194 ? 18.938 -2.333 -7.890 1.00 76.69 194 ALA A N 1
ATOM 1517 C CA . ALA A 1 194 ? 18.811 -1.070 -7.170 1.00 76.69 194 ALA A CA 1
ATOM 1518 C C . ALA A 1 194 ? 17.444 -0.927 -6.483 1.00 76.69 194 ALA A C 1
ATOM 1520 O O . ALA A 1 194 ? 17.376 -0.598 -5.293 1.00 76.69 194 ALA A O 1
ATOM 1521 N N . LEU A 1 195 ? 16.358 -1.232 -7.197 1.00 79.88 195 LEU A N 1
ATOM 1522 C CA . LEU A 1 195 ? 15.002 -1.117 -6.666 1.00 79.88 195 LEU A CA 1
ATOM 1523 C C . LEU A 1 195 ? 14.646 -2.253 -5.716 1.00 79.88 195 LEU A C 1
ATOM 1525 O O . LEU A 1 195 ? 14.114 -1.969 -4.643 1.00 79.88 195 LEU A O 1
ATOM 1529 N N . ALA A 1 196 ? 15.037 -3.498 -6.014 1.00 76.06 196 ALA A N 1
ATOM 1530 C CA . ALA A 1 196 ? 14.668 -4.659 -5.201 1.00 76.06 196 ALA A CA 1
ATOM 1531 C C . ALA A 1 196 ? 15.061 -4.513 -3.723 1.00 76.06 196 ALA A C 1
ATOM 1533 O O . ALA A 1 196 ? 14.387 -5.057 -2.849 1.00 76.06 196 ALA A O 1
ATOM 1534 N N . GLY A 1 197 ? 16.144 -3.795 -3.408 1.00 78.00 197 GLY A N 1
ATOM 1535 C CA . GLY A 1 197 ? 16.512 -3.503 -2.021 1.00 78.00 197 GLY A CA 1
ATOM 1536 C C . GLY A 1 197 ? 15.464 -2.651 -1.296 1.00 78.00 197 GLY A C 1
ATOM 1537 O O . GLY A 1 197 ? 15.087 -2.957 -0.162 1.00 78.00 197 GLY A O 1
ATOM 1538 N N . ILE A 1 198 ? 14.964 -1.613 -1.966 1.00 83.12 198 ILE A N 1
ATOM 1539 C CA . ILE A 1 198 ? 13.984 -0.661 -1.435 1.00 83.12 198 ILE A CA 1
ATOM 1540 C C . ILE A 1 198 ? 12.606 -1.322 -1.345 1.00 83.12 198 ILE A C 1
ATOM 1542 O O . ILE A 1 198 ? 11.987 -1.283 -0.277 1.00 83.12 198 ILE A O 1
ATOM 1546 N N . THR A 1 199 ? 12.150 -1.987 -2.410 1.00 84.81 199 THR A N 1
ATOM 1547 C CA . THR A 1 199 ? 10.844 -2.663 -2.443 1.00 84.81 199 THR A CA 1
ATOM 1548 C C . THR A 1 199 ? 10.771 -3.777 -1.411 1.00 84.81 199 THR A C 1
ATOM 1550 O O . THR A 1 199 ? 9.836 -3.810 -0.611 1.00 84.81 199 THR A O 1
ATOM 1553 N N . ARG A 1 200 ? 11.795 -4.639 -1.316 1.00 85.75 200 ARG A N 1
ATOM 1554 C CA . ARG A 1 200 ? 11.835 -5.696 -0.286 1.00 85.75 200 ARG A CA 1
ATOM 1555 C C . ARG A 1 200 ? 11.824 -5.125 1.124 1.00 85.75 200 ARG A C 1
ATOM 1557 O O . ARG A 1 200 ? 11.174 -5.693 2.001 1.00 85.75 200 ARG A O 1
ATOM 1564 N N . HIS A 1 201 ? 12.535 -4.022 1.361 1.00 86.25 201 HIS A N 1
ATOM 1565 C CA . HIS A 1 201 ? 12.528 -3.375 2.668 1.00 86.25 201 HIS A CA 1
ATOM 1566 C C . HIS A 1 201 ? 11.136 -2.832 3.021 1.00 86.25 201 HIS A C 1
ATOM 1568 O O . HIS A 1 201 ? 10.636 -3.103 4.113 1.00 86.25 201 HIS A O 1
ATOM 1574 N N . ALA A 1 202 ? 10.480 -2.140 2.087 1.00 86.38 202 ALA A N 1
ATOM 1575 C CA . ALA A 1 202 ? 9.126 -1.627 2.274 1.00 86.38 202 ALA A CA 1
ATOM 1576 C C . ALA A 1 202 ? 8.108 -2.757 2.509 1.00 86.38 202 ALA A C 1
ATOM 1578 O O . ALA A 1 202 ? 7.368 -2.725 3.493 1.00 86.38 202 ALA A O 1
ATOM 1579 N N . VAL A 1 203 ? 8.124 -3.801 1.672 1.00 90.88 203 VAL A N 1
ATOM 1580 C CA . VAL A 1 203 ? 7.258 -4.983 1.814 1.00 90.88 203 VAL A CA 1
ATOM 1581 C C . VAL A 1 203 ? 7.479 -5.668 3.160 1.00 90.88 203 VAL A C 1
ATOM 1583 O O . VAL A 1 203 ? 6.508 -6.050 3.819 1.00 90.88 203 VAL A O 1
ATOM 1586 N N . LYS A 1 204 ? 8.731 -5.781 3.621 1.00 92.44 204 LYS A N 1
ATOM 1587 C CA . LYS A 1 204 ? 9.052 -6.341 4.939 1.00 92.44 204 LYS A CA 1
ATOM 1588 C C . LYS A 1 204 ? 8.402 -5.538 6.069 1.00 92.44 204 LYS A C 1
ATOM 1590 O O . LYS A 1 204 ? 7.718 -6.129 6.901 1.00 92.44 204 LYS A O 1
ATOM 1595 N N . LEU A 1 205 ? 8.558 -4.213 6.081 1.00 92.94 205 LEU A N 1
ATOM 1596 C CA . LEU A 1 205 ? 7.966 -3.349 7.112 1.00 92.94 205 LEU A CA 1
ATOM 1597 C C . LEU A 1 205 ? 6.431 -3.425 7.121 1.00 92.94 205 LEU A C 1
ATOM 1599 O O . LEU A 1 205 ? 5.812 -3.508 8.185 1.00 92.94 205 LEU A O 1
ATOM 1603 N N . ILE A 1 206 ? 5.805 -3.438 5.941 1.00 92.44 206 ILE A N 1
ATOM 1604 C CA . ILE A 1 206 ? 4.348 -3.577 5.827 1.00 92.44 206 ILE A CA 1
ATOM 1605 C C . ILE A 1 206 ? 3.907 -4.959 6.334 1.00 92.44 206 ILE A C 1
ATOM 1607 O O . ILE A 1 206 ? 2.937 -5.056 7.085 1.00 92.44 206 ILE A O 1
ATOM 1611 N N . SER A 1 207 ? 4.650 -6.019 6.009 1.00 93.50 207 SER A N 1
ATOM 1612 C CA . SER A 1 207 ? 4.366 -7.391 6.457 1.00 93.50 207 SER A CA 1
ATOM 1613 C C . SER A 1 207 ? 4.478 -7.554 7.976 1.00 93.50 207 SER A C 1
ATOM 1615 O O . SER A 1 207 ? 3.642 -8.216 8.601 1.00 93.50 207 SER A O 1
ATOM 1617 N N . GLU A 1 208 ? 5.472 -6.920 8.600 1.00 94.88 208 GLU A N 1
ATOM 1618 C CA . GLU A 1 208 ? 5.607 -6.867 10.061 1.00 94.88 208 GLU A CA 1
ATOM 1619 C C . GLU A 1 208 ? 4.393 -6.171 10.694 1.00 94.88 208 GLU A C 1
ATOM 1621 O O . GLU A 1 208 ? 3.810 -6.673 11.662 1.00 94.88 208 GLU A O 1
ATOM 1626 N N . ARG A 1 209 ? 3.934 -5.061 10.100 1.00 93.62 209 ARG A N 1
ATOM 1627 C CA . ARG A 1 209 ? 2.739 -4.349 10.566 1.00 93.62 209 ARG A CA 1
ATOM 1628 C C . ARG A 1 209 ? 1.461 -5.172 10.404 1.00 93.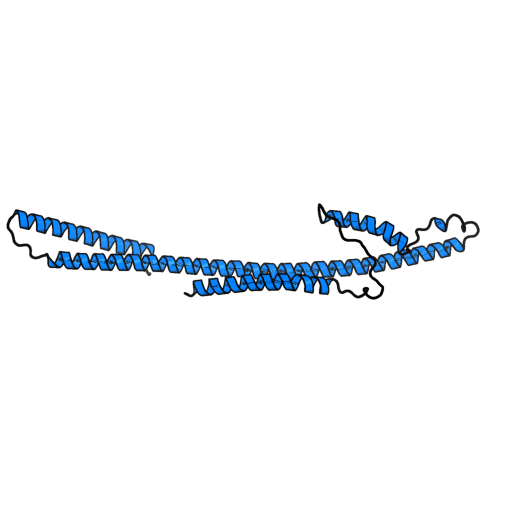62 209 ARG A C 1
ATOM 1630 O O . ARG A 1 209 ? 0.645 -5.188 11.325 1.00 93.62 209 ARG A O 1
ATOM 1637 N N . ILE A 1 210 ? 1.292 -5.867 9.279 1.00 92.56 210 ILE A N 1
ATOM 1638 C CA . ILE A 1 210 ? 0.172 -6.793 9.044 1.00 92.56 210 ILE A CA 1
ATOM 1639 C C . ILE A 1 210 ? 0.163 -7.884 10.113 1.00 92.56 210 ILE A C 1
ATOM 1641 O O . ILE A 1 210 ? -0.883 -8.169 10.691 1.00 92.56 210 ILE A O 1
ATOM 1645 N N . SER A 1 211 ? 1.325 -8.464 10.413 1.00 94.19 211 SER A N 1
ATOM 1646 C CA . SER A 1 211 ? 1.453 -9.525 11.417 1.00 94.19 211 SER A CA 1
ATOM 1647 C C . SER A 1 211 ? 1.027 -9.043 12.806 1.00 94.19 211 SER A C 1
ATOM 1649 O O . SER A 1 211 ? 0.255 -9.721 13.483 1.00 94.19 211 SER A O 1
ATOM 1651 N N . ALA A 1 212 ? 1.445 -7.836 13.201 1.00 94.06 212 ALA A N 1
ATOM 1652 C CA . ALA A 1 212 ? 1.018 -7.216 14.454 1.00 94.06 212 ALA A CA 1
ATOM 1653 C C . ALA A 1 212 ? -0.499 -6.948 14.497 1.00 94.06 212 ALA A C 1
ATOM 1655 O O . ALA A 1 212 ? -1.146 -7.228 15.505 1.00 94.06 212 ALA A O 1
ATOM 1656 N N . LEU A 1 213 ? -1.086 -6.450 13.403 1.00 90.81 213 LEU A N 1
ATOM 1657 C CA . LEU A 1 213 ? -2.530 -6.201 13.308 1.00 90.81 213 LEU A CA 1
ATOM 1658 C C . LEU A 1 213 ? -3.348 -7.498 13.338 1.00 90.81 213 LEU A C 1
ATOM 1660 O O . LEU A 1 213 ? -4.386 -7.553 13.991 1.00 90.81 213 LEU A O 1
ATOM 1664 N N . ARG A 1 214 ? -2.867 -8.565 12.693 1.00 92.19 214 ARG A N 1
ATOM 1665 C CA . ARG A 1 214 ? -3.504 -9.890 12.743 1.00 92.19 214 ARG A CA 1
ATOM 1666 C C . ARG A 1 214 ? -3.430 -10.502 14.140 1.00 92.19 214 ARG A C 1
ATOM 1668 O O . ARG A 1 214 ? -4.419 -11.064 14.599 1.00 92.19 214 ARG A O 1
ATOM 1675 N N . ALA A 1 215 ? -2.307 -10.344 14.840 1.00 91.69 215 ALA A N 1
ATOM 1676 C CA . ALA A 1 215 ? -2.195 -10.751 16.239 1.00 91.69 215 ALA A CA 1
ATOM 1677 C C . ALA A 1 215 ? -3.174 -9.970 17.134 1.00 91.69 215 ALA A C 1
ATOM 1679 O O . ALA A 1 215 ? -3.846 -10.567 17.970 1.00 91.69 215 ALA A O 1
ATOM 1680 N N . GLN A 1 216 ? -3.322 -8.659 16.911 1.00 88.38 216 GLN A N 1
ATOM 1681 C CA . GLN A 1 216 ? -4.302 -7.826 17.615 1.00 88.38 216 GLN A CA 1
ATOM 1682 C C . GLN A 1 216 ? -5.753 -8.223 17.301 1.00 88.38 216 GLN A C 1
ATOM 1684 O O . GLN A 1 216 ? -6.608 -8.144 18.175 1.00 8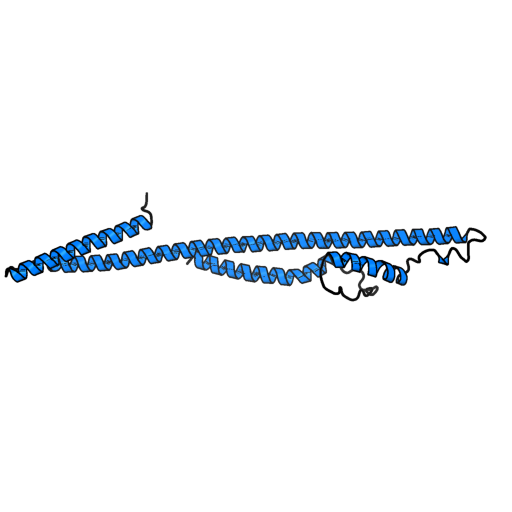8.38 216 GLN A O 1
ATOM 1689 N N . ALA A 1 217 ? -6.040 -8.658 16.073 1.00 85.44 217 ALA A N 1
ATOM 1690 C CA . ALA A 1 217 ? -7.362 -9.149 15.692 1.00 85.44 217 ALA A CA 1
ATOM 1691 C C . ALA A 1 217 ? -7.698 -10.518 16.315 1.00 85.44 217 ALA A C 1
ATOM 1693 O O . ALA A 1 217 ? -8.873 -10.827 16.505 1.00 85.44 217 ALA A O 1
ATOM 1694 N N . ALA A 1 218 ? -6.682 -11.328 16.634 1.00 84.19 218 ALA A N 1
ATOM 1695 C CA . ALA A 1 218 ? -6.839 -12.653 17.233 1.00 84.19 218 ALA A CA 1
ATOM 1696 C C . ALA A 1 218 ? -6.881 -12.649 18.777 1.00 84.19 218 ALA A C 1
ATOM 1698 O O . ALA A 1 218 ? -7.360 -13.620 19.363 1.00 84.19 218 ALA A O 1
ATOM 1699 N N . ALA A 1 219 ? -6.375 -11.591 19.422 1.00 75.44 219 ALA A N 1
ATOM 1700 C CA . ALA A 1 219 ? -6.318 -11.420 20.880 1.00 75.44 219 ALA A CA 1
ATOM 1701 C C . ALA A 1 219 ? -7.633 -10.894 21.458 1.00 75.44 219 ALA A C 1
ATOM 1703 O O . ALA A 1 219 ? -8.117 -11.418 22.485 1.00 75.44 219 ALA A O 1
#

pLDDT: mean 79.66, std 14.43, range [41.41, 95.19]

Radius of gyration: 42.49 Å; chains: 1; bounding box: 82×36×126 Å

Foldseek 3Di:
DDDDLVRVLVVLVVVLVVLVVVLVVLVVVVVVCVVVVHDDDCPVVNVVSVVVNVVSVVVSVVSVVVVVLLVLLVVLLVLLVVLVVVLVVLVVVLVVVLVVVVVVVVVVVVVVVVLVVVQVVLVVVLVVQCPDPPRNPPPNVVRDHSDPVSCCVPVVVVVQVVVCVVDVDDDDDPPDDDPPVCPPDPRSVVVCVVVVVVSVVVSVVSVVSSVVSNVSSVD